Protein 2YF2 (pdb70)

Radius of gyration: 22.56 Å; Cα contacts (8 Å, |Δi|>4): 288; chains: 7; bounding box: 55×48×54 Å

Structure (mmCIF, N/CA/C/O backbone):
data_2YF2
#
_entry.id   2YF2
#
_cell.length_a   83.888
_cell.length_b   140.238
_cell.length_c   85.465
_cell.angle_alpha   90.00
_cell.angle_beta   90.00
_cell.angle_gamma   90.00
#
_symmetry.space_group_name_H-M   'C 2 2 21'
#
loop_
_entity.id
_entity.type
_entity.pdbx_description
1 polymer 'C4B BINDING PROTEIN'
2 non-polymer 1,2-ETHANEDIOL
3 non-polymer 'ACETATE ION'
4 water water
#
loop_
_atom_site.group_PDB
_atom_site.id
_atom_site.type_symbol
_atom_site.label_atom_id
_atom_site.label_alt_id
_atom_site.label_comp_id
_atom_site.label_asym_id
_atom_site.label_entity_id
_atom_site.label_seq_id
_atom_site.pdbx_PDB_ins_code
_atom_site.Cartn_x
_atom_site.Cartn_y
_atom_site.Cartn_z
_atom_site.occupancy
_atom_site.B_iso_or_equiv
_atom_site.auth_seq_id
_atom_site.auth_comp_id
_atom_site.auth_asym_id
_atom_site.auth_atom_id
_atom_site.pdbx_PDB_model_num
ATOM 1 N N . ALA A 1 7 ? -5.808 11.721 26.892 1.00 65.22 402 ALA A N 1
ATOM 2 C CA . ALA A 1 7 ? -5.457 13.104 27.207 1.00 64.83 402 ALA A CA 1
ATOM 3 C C . ALA A 1 7 ? -4.101 13.528 26.594 1.00 66.93 402 ALA A C 1
ATOM 4 O O . ALA A 1 7 ? -3.595 12.850 25.689 1.00 66.38 402 ALA A O 1
ATOM 6 N N . ASP A 1 8 ? -3.536 14.666 27.072 1.00 61.46 403 ASP A N 1
ATOM 7 C CA . ASP A 1 8 ? -2.261 15.229 26.619 1.00 59.88 403 ASP A CA 1
ATOM 8 C C . ASP A 1 8 ? -1.051 14.356 26.971 1.00 58.36 403 ASP A C 1
ATOM 9 O O . ASP A 1 8 ? -0.089 14.352 26.203 1.00 57.74 403 ASP A O 1
ATOM 14 N N . VAL A 1 9 ? -1.089 13.611 28.057 1.00 51.29 404 VAL A N 1
ATOM 15 C CA . VAL A 1 9 ? 0.030 12.733 28.366 1.00 49.66 404 VAL A CA 1
ATOM 16 C C . VAL A 1 9 ? 0.055 11.464 27.552 1.00 50.12 404 VAL A C 1
ATOM 17 O O . VAL A 1 9 ? 1.104 10.983 27.241 1.00 49.49 404 VAL A O 1
ATOM 21 N N . CYS A 1 10 ? -1.104 10.927 27.205 1.00 45.31 405 CYS A N 1
ATOM 22 C CA . CYS A 1 10 ? -1.188 9.780 26.292 1.00 45.12 405 CYS A CA 1
ATOM 23 C C . CYS A 1 10 ? -0.553 10.159 24.932 1.00 45.32 405 CYS A C 1
ATOM 24 O O . CYS A 1 10 ? 0.270 9.402 24.403 1.00 43.51 405 CYS A O 1
ATOM 27 N N . GLY A 1 11 ? -0.859 11.371 24.457 1.00 40.38 406 GLY A N 1
ATOM 28 C CA . GLY A 1 11 ? -0.310 11.932 23.230 1.00 39.58 406 GLY A CA 1
ATOM 29 C C . GLY A 1 11 ? 1.185 12.177 23.310 1.00 42.76 406 GLY A C 1
ATOM 30 O O . GLY A 1 11 ? 1.920 11.869 22.368 1.00 42.60 406 GLY A O 1
ATOM 31 N N . GLU A 1 12 ? 1.647 12.704 24.451 1.00 37.96 407 GLU A N 1
ATOM 32 C CA . GLU A 1 12 ? 3.061 12.969 24.691 1.00 37.79 407 GLU A CA 1
ATOM 33 C C . GLU A 1 12 ? 3.865 11.657 24.729 1.00 41.24 407 GLU A C 1
ATOM 34 O O . GLU A 1 12 ? 4.947 11.589 24.140 1.00 39.61 407 GLU A O 1
ATOM 40 N N . VAL A 1 13 ? 3.315 10.619 25.395 1.00 38.56 408 VAL A N 1
ATOM 41 C CA . VAL A 1 13 ? 3.944 9.296 25.526 1.00 38.70 408 VAL A CA 1
ATOM 42 C C . VAL A 1 13 ? 4.115 8.624 24.151 1.00 42.23 408 VAL A C 1
ATOM 43 O O . VAL A 1 13 ? 5.219 8.178 23.829 1.00 42.25 408 VAL A O 1
ATOM 47 N N . ALA A 1 14 ? 3.053 8.616 23.318 1.00 39.22 409 ALA A N 1
ATOM 48 C CA . ALA A 1 14 ? 3.128 8.068 21.952 1.00 39.31 409 ALA A CA 1
ATOM 49 C C . ALA A 1 14 ? 4.118 8.845 21.072 1.00 42.60 409 ALA A C 1
ATOM 50 O O . ALA A 1 14 ? 4.822 8.224 20.278 1.00 40.69 409 ALA A O 1
ATOM 52 N N . TYR A 1 15 ? 4.207 10.185 21.250 1.00 41.12 410 TYR A N 1
ATOM 53 C CA . TYR A 1 15 ? 5.154 11.031 20.516 1.00 41.87 410 TYR A CA 1
ATOM 54 C C . TYR A 1 15 ? 6.597 10.600 20.812 1.00 46.20 410 TYR A C 1
ATOM 55 O O . TYR A 1 15 ? 7.364 10.383 19.874 1.00 46.40 410 TYR A O 1
ATOM 64 N N . ILE A 1 16 ? 6.952 10.456 22.112 1.00 41.75 411 ILE A N 1
ATOM 65 C CA . ILE A 1 16 ? 8.292 10.029 22.548 1.00 40.23 411 ILE A CA 1
ATOM 66 C C . ILE A 1 16 ? 8.574 8.618 22.044 1.00 42.75 411 ILE A C 1
ATOM 67 O O . ILE A 1 16 ? 9.685 8.369 21.573 1.00 42.13 411 ILE A O 1
ATOM 72 N N . GLN A 1 17 ? 7.575 7.703 22.135 1.00 39.10 412 GLN A N 1
ATOM 73 C CA . GLN A 1 17 ? 7.724 6.325 21.660 1.00 39.38 412 GLN A CA 1
ATOM 74 C C . GLN A 1 17 ? 8.072 6.286 20.169 1.00 44.10 412 GLN A C 1
ATOM 75 O O . GLN A 1 17 ? 8.996 5.563 19.789 1.00 44.28 412 GLN A O 1
ATOM 81 N N . SER A 1 18 ? 7.361 7.096 19.345 1.00 40.43 413 SER A N 1
ATOM 82 C CA . SER A 1 18 ? 7.569 7.237 17.895 1.00 41.00 413 SER A CA 1
ATOM 83 C C . SER A 1 18 ? 9.005 7.635 17.551 1.00 45.81 413 SER A C 1
ATOM 84 O O . SER A 1 18 ? 9.583 7.074 16.623 1.00 45.34 413 SER A O 1
ATOM 87 N N . VAL A 1 19 ? 9.573 8.597 18.301 1.00 43.50 414 VAL A N 1
ATOM 88 C CA . VAL A 1 19 ? 10.937 9.086 18.096 1.00 44.05 414 VAL A CA 1
ATOM 89 C C . VAL A 1 19 ? 11.961 8.016 18.488 1.00 50.60 414 VAL A C 1
ATOM 90 O O . VAL A 1 19 ? 12.860 7.730 17.699 1.00 49.96 414 VAL A O 1
ATOM 94 N N . VAL A 1 20 ? 11.802 7.408 19.690 1.00 49.80 415 VAL A N 1
ATOM 95 C CA . VAL A 1 20 ? 12.703 6.375 20.231 1.00 50.43 415 VAL A CA 1
ATOM 96 C C . VAL A 1 20 ? 12.727 5.093 19.365 1.00 56.72 415 VAL A C 1
ATOM 97 O O . VAL A 1 20 ? 13.810 4.547 19.119 1.00 55.81 415 VAL A O 1
ATOM 101 N N . SER A 1 21 ? 11.545 4.637 18.890 1.00 55.67 416 SER A N 1
ATOM 102 C CA . SER A 1 21 ? 11.423 3.434 18.052 1.00 56.75 416 SER A CA 1
ATOM 103 C C . SER A 1 21 ? 12.161 3.590 16.713 1.00 63.25 416 SER A C 1
ATOM 104 O O . SER A 1 21 ? 12.801 2.642 16.255 1.00 63.25 416 SER A O 1
ATOM 107 N N . ASP A 1 22 ? 12.103 4.803 16.127 1.00 61.34 417 ASP A N 1
ATOM 108 C CA . ASP A 1 22 ? 12.753 5.197 14.872 1.00 62.14 417 ASP A CA 1
ATOM 109 C C . ASP A 1 22 ? 14.300 5.071 14.916 1.00 67.18 417 ASP A C 1
ATOM 110 O O . ASP A 1 22 ? 14.909 4.856 13.869 1.00 67.47 417 ASP A O 1
ATOM 115 N N . CYS A 1 23 ? 14.928 5.211 16.105 1.00 64.10 418 CYS A N 1
ATOM 116 C CA . CYS A 1 23 ? 16.388 5.120 16.268 1.00 64.13 418 CYS A CA 1
ATOM 117 C C . CYS A 1 23 ? 16.909 3.671 16.287 1.00 66.04 418 CYS A C 1
ATOM 118 O O . CYS A 1 23 ? 18.095 3.452 16.021 1.00 65.07 418 CYS A O 1
ATOM 121 N N . HIS A 1 24 ? 16.030 2.689 16.615 1.00 61.90 419 HIS A N 1
ATOM 122 C CA . HIS A 1 24 ? 16.319 1.247 16.680 1.00 61.42 419 HIS A CA 1
ATOM 123 C C . HIS A 1 24 ? 17.435 0.913 17.675 1.00 62.50 419 HIS A C 1
ATOM 124 O O . HIS A 1 24 ? 18.289 0.054 17.430 1.00 62.47 419 HIS A O 1
ATOM 131 N N . VAL A 1 25 ? 17.404 1.623 18.812 1.00 56.29 420 VAL A N 1
ATOM 132 C CA . VAL A 1 25 ? 18.342 1.502 19.927 1.00 54.38 420 VAL A CA 1
ATOM 133 C C . VAL A 1 25 ? 17.507 1.149 21.167 1.00 54.19 420 VAL A C 1
ATOM 134 O O . VAL A 1 25 ? 16.493 1.815 21.402 1.00 54.05 420 VAL A O 1
ATOM 138 N N . PRO A 1 26 ? 17.896 0.127 21.972 1.00 47.88 421 PRO A N 1
ATOM 139 C CA . PRO A 1 26 ? 17.117 -0.182 23.190 1.00 46.44 421 PRO A CA 1
ATOM 140 C C . PRO A 1 26 ? 16.955 1.053 24.088 1.00 46.41 421 PRO A C 1
ATOM 141 O O . PRO A 1 26 ? 17.894 1.842 24.242 1.00 45.31 421 PRO A O 1
ATOM 145 N N . THR A 1 27 ? 15.740 1.244 24.617 1.00 40.01 422 THR A N 1
ATOM 146 C CA . THR A 1 27 ? 15.344 2.364 25.481 1.00 38.99 422 THR A CA 1
ATOM 147 C C . THR A 1 27 ? 16.305 2.635 26.639 1.00 41.98 422 THR A C 1
ATOM 148 O O . THR A 1 27 ? 16.621 3.799 26.891 1.00 41.92 422 THR A O 1
ATOM 152 N N . GLU A 1 28 ? 16.799 1.579 27.314 1.00 38.11 423 GLU A N 1
ATOM 153 C CA . GLU A 1 28 ? 17.742 1.744 28.425 1.00 37.61 423 GLU A CA 1
ATOM 154 C C . GLU A 1 28 ? 19.099 2.296 27.964 1.00 42.13 423 GLU A C 1
ATOM 155 O O . GLU A 1 28 ? 19.756 2.985 28.740 1.00 42.08 423 GLU A O 1
ATOM 161 N N . ASP A 1 29 ? 19.491 2.035 26.697 1.00 39.17 424 ASP A N 1
ATOM 162 C CA . ASP A 1 29 ? 20.725 2.576 26.116 1.00 39.42 424 ASP A CA 1
ATOM 163 C C . ASP A 1 29 ? 20.552 4.056 25.820 1.00 40.71 424 ASP A C 1
ATOM 164 O O . ASP A 1 29 ? 21.470 4.827 26.091 1.00 41.38 424 ASP A O 1
ATOM 169 N N . VAL A 1 30 ? 19.385 4.449 25.266 1.00 35.29 425 VAL A N 1
ATOM 170 C CA . VAL A 1 30 ? 19.030 5.840 24.949 1.00 34.67 425 VAL A CA 1
ATOM 171 C C . VAL A 1 30 ? 19.147 6.650 26.246 1.00 37.31 425 VAL A C 1
ATOM 172 O O . VAL A 1 30 ? 19.883 7.637 26.280 1.00 36.47 425 VAL A O 1
ATOM 176 N N . LYS A 1 31 ? 18.482 6.178 27.327 1.00 32.28 426 LYS A N 1
ATOM 177 C CA . LYS A 1 31 ? 18.505 6.807 28.651 1.00 30.95 426 LYS A CA 1
ATOM 178 C C . LYS A 1 31 ? 19.941 6.949 29.194 1.00 34.72 426 LYS A C 1
ATOM 179 O O . LYS A 1 31 ? 20.324 8.049 29.581 1.00 34.94 426 LYS A O 1
ATOM 185 N N . THR A 1 32 ? 20.741 5.869 29.167 1.00 30.44 427 THR A N 1
ATOM 186 C CA . THR A 1 32 ? 22.129 5.888 29.638 1.00 30.82 427 THR A CA 1
ATOM 187 C C . THR A 1 32 ? 23.009 6.884 28.866 1.00 36.17 427 THR A C 1
ATOM 188 O O . THR A 1 32 ? 23.738 7.664 29.483 1.00 36.06 427 THR A O 1
ATOM 192 N N . LEU A 1 33 ? 22.933 6.854 27.523 1.00 34.10 428 LEU A N 1
ATOM 193 C CA . LEU A 1 33 ? 23.715 7.745 26.663 1.00 33.94 428 LEU A CA 1
ATOM 194 C C . LEU A 1 33 ? 23.366 9.220 26.888 1.00 37.06 428 LEU A C 1
ATOM 195 O O . LEU A 1 33 ? 24.281 10.042 27.019 1.00 37.40 428 LEU A O 1
ATOM 200 N N . LEU A 1 34 ? 22.054 9.540 27.025 1.00 31.15 429 LEU A N 1
ATOM 201 C CA . LEU A 1 34 ? 21.605 10.910 27.300 1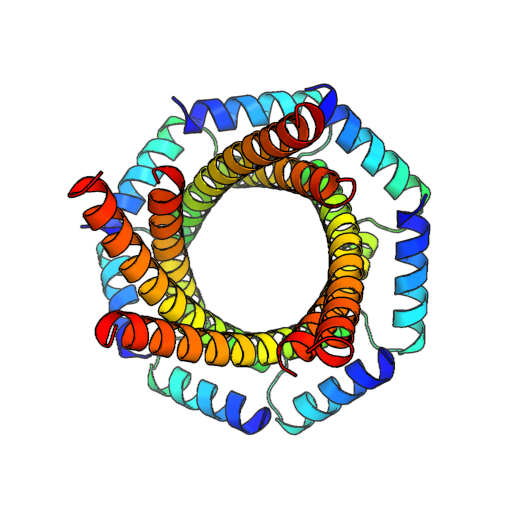.00 30.79 429 LEU A CA 1
ATOM 202 C C . LEU A 1 34 ? 22.064 11.353 28.697 1.00 34.84 429 LEU A C 1
ATOM 203 O O . LEU A 1 34 ? 22.427 12.512 28.875 1.00 32.92 429 LEU A O 1
ATOM 208 N N . GLU A 1 35 ? 22.104 10.413 29.674 1.00 33.24 430 GLU A N 1
ATOM 209 C CA . GLU A 1 35 ? 22.564 10.693 31.039 1.00 33.35 430 GLU A CA 1
ATOM 210 C C . GLU A 1 35 ? 24.047 11.069 31.047 1.00 39.52 430 GLU A C 1
ATOM 211 O O . GLU A 1 35 ? 24.437 11.976 31.788 1.00 40.17 430 GLU A O 1
ATOM 217 N N . ILE A 1 36 ? 24.864 10.380 30.227 1.00 36.39 431 ILE A N 1
ATOM 218 C CA . ILE A 1 36 ? 26.308 10.634 30.098 1.00 36.33 431 ILE A CA 1
ATOM 219 C C . ILE A 1 36 ? 26.566 12.017 29.479 1.00 38.21 431 ILE A C 1
ATOM 220 O O . ILE A 1 36 ? 27.402 12.771 29.987 1.00 36.85 431 ILE A O 1
ATOM 225 N N . ARG A 1 37 ? 25.830 12.346 28.405 1.00 34.91 432 ARG A N 1
ATOM 226 C CA . ARG A 1 37 ? 25.923 13.639 27.726 1.00 34.98 432 ARG A CA 1
ATOM 227 C C . ARG A 1 37 ? 25.543 14.767 28.692 1.00 38.99 432 ARG A C 1
ATOM 228 O O . ARG A 1 37 ? 26.268 15.761 28.763 1.00 38.85 432 ARG A O 1
ATOM 236 N N . LYS A 1 38 ? 24.433 14.588 29.457 1.00 34.78 433 LYS A N 1
ATOM 237 C CA . LYS A 1 38 ? 23.961 15.569 30.445 1.00 33.90 433 LYS A CA 1
ATOM 238 C C . LYS A 1 38 ? 25.005 15.786 31.547 1.00 36.56 433 LYS A C 1
ATOM 239 O O . LYS A 1 38 ? 25.291 16.932 31.879 1.00 35.28 433 LYS A O 1
ATOM 245 N N . LEU A 1 39 ? 25.603 14.697 32.071 1.00 33.03 434 LEU A N 1
ATOM 246 C CA . LEU A 1 39 ? 26.658 14.761 33.092 1.00 32.63 434 LEU A CA 1
ATOM 247 C C . LEU A 1 39 ? 27.864 15.568 32.598 1.00 39.27 434 LEU A C 1
ATOM 248 O O . LEU A 1 39 ? 28.376 16.406 33.338 1.00 40.34 434 LEU A O 1
ATOM 253 N N . PHE A 1 40 ? 28.295 15.335 31.344 1.00 37.48 435 PHE A N 1
ATOM 254 C CA . PHE A 1 40 ? 29.420 16.044 30.722 1.00 38.70 435 PHE A CA 1
ATOM 255 C C . PHE A 1 40 ? 29.144 17.559 30.615 1.00 40.72 435 PHE A C 1
ATOM 256 O O . PHE A 1 40 ? 29.976 18.368 31.034 1.00 40.60 435 PHE A O 1
ATOM 264 N N . LEU A 1 41 ? 27.950 17.931 30.107 1.00 35.51 436 LEU A N 1
ATOM 265 C CA . LEU A 1 41 ? 27.53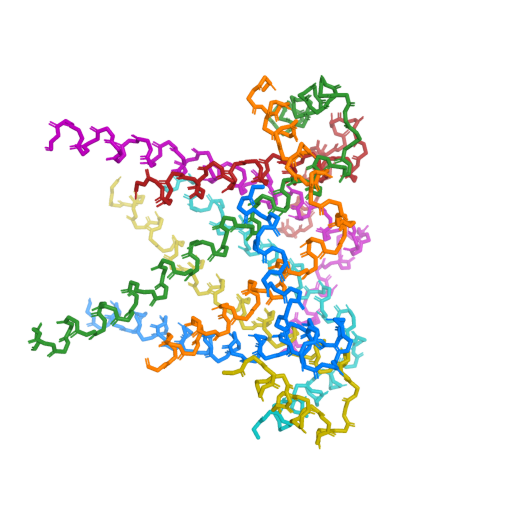2 19.328 29.967 1.00 34.50 436 LEU A CA 1
ATOM 266 C C . LEU A 1 41 ? 27.370 20.017 31.320 1.00 38.82 436 LEU A C 1
ATOM 267 O O . LEU A 1 41 ? 27.716 21.192 31.436 1.00 38.70 436 LEU A O 1
ATOM 272 N N . GLU A 1 42 ? 26.873 19.286 32.344 1.00 34.84 437 GLU A N 1
ATOM 273 C CA . GLU A 1 42 ? 26.710 19.807 33.713 1.00 34.50 437 GLU A CA 1
ATOM 274 C C . GLU A 1 42 ? 28.047 20.111 34.354 1.00 38.99 437 GLU A C 1
ATOM 275 O O . GLU A 1 42 ? 28.123 21.043 35.135 1.00 38.97 437 GLU A O 1
ATOM 281 N N . ILE A 1 43 ? 29.096 19.336 34.032 1.00 36.15 438 ILE A N 1
ATOM 282 C CA . ILE A 1 43 ? 30.453 19.556 34.545 1.00 36.32 438 ILE A CA 1
ATOM 283 C C . ILE A 1 43 ? 31.000 20.874 33.969 1.00 41.24 438 ILE A C 1
ATOM 284 O O . ILE A 1 43 ? 31.571 21.679 34.710 1.00 41.71 438 ILE A O 1
ATOM 289 N N . GLN A 1 44 ? 30.780 21.101 32.650 1.00 37.94 439 GLN A N 1
ATOM 290 C CA . GLN A 1 44 ? 31.191 22.317 31.932 1.00 37.35 439 GLN A CA 1
ATOM 291 C C . GLN A 1 44 ? 30.472 23.550 32.520 1.00 40.44 439 GLN A C 1
ATOM 292 O O . GLN A 1 44 ? 31.127 24.558 32.804 1.00 40.24 439 GLN A O 1
ATOM 298 N N . LYS A 1 45 ? 29.139 23.439 32.752 1.00 35.35 440 LYS A N 1
ATOM 299 C CA . LYS A 1 45 ? 28.322 24.505 33.350 1.00 35.62 440 LYS A CA 1
ATOM 300 C C . LYS A 1 45 ? 28.804 24.835 34.767 1.00 41.61 440 LYS A C 1
ATOM 301 O O . LYS A 1 45 ? 28.899 26.007 35.099 1.00 42.54 440 LYS A O 1
ATOM 307 N N . LEU A 1 46 ? 29.137 23.814 35.584 1.00 38.72 441 LEU A N 1
ATOM 308 C CA . LEU A 1 46 ? 29.648 24.008 36.942 1.00 38.05 441 LEU A CA 1
ATOM 309 C C . LEU A 1 46 ? 30.977 24.768 36.936 1.00 41.86 441 LEU A C 1
ATOM 310 O O . LEU A 1 46 ? 31.177 25.621 37.802 1.00 41.38 441 LEU A O 1
ATOM 315 N N . LYS A 1 47 ? 31.872 24.468 35.965 1.00 38.50 442 LYS A N 1
ATOM 316 C CA . LYS A 1 47 ? 33.169 25.147 35.831 1.00 39.38 442 LYS A CA 1
ATOM 317 C C . LYS A 1 47 ? 32.982 26.646 35.493 1.00 45.74 442 LYS A C 1
ATOM 318 O O . LYS A 1 47 ? 33.650 27.497 36.082 1.00 47.12 442 LYS A O 1
ATOM 324 N N . VAL A 1 48 ? 32.021 26.957 34.601 1.00 42.13 443 VAL A N 1
ATOM 325 C CA . VAL A 1 48 ? 31.645 28.317 34.187 1.00 41.83 443 VAL A CA 1
ATOM 326 C C . VAL A 1 48 ? 31.044 29.087 35.386 1.00 45.49 443 VAL A C 1
ATOM 327 O O . VAL A 1 48 ? 31.415 30.240 35.619 1.00 45.45 443 VAL A O 1
ATOM 331 N N . GLU A 1 49 ? 30.143 28.446 36.154 1.00 40.22 444 GLU A N 1
ATOM 332 C CA . GLU A 1 49 ? 29.519 29.057 37.335 1.00 39.36 444 GLU A CA 1
ATOM 333 C C . GLU A 1 49 ? 30.539 29.353 38.433 1.00 43.77 444 GLU A C 1
ATOM 334 O O . GLU A 1 49 ? 30.407 30.364 39.124 1.00 44.17 444 GLU A O 1
ATOM 340 N N . LEU A 1 50 ? 31.545 28.471 38.596 1.00 39.86 445 LEU A N 1
ATOM 341 C CA . LEU A 1 50 ? 32.607 28.636 39.587 1.00 39.81 445 LEU A CA 1
ATOM 342 C C . LEU A 1 50 ? 33.530 29.810 39.258 1.00 45.70 445 LEU A C 1
ATOM 343 O O . LEU A 1 50 ? 33.914 30.534 40.174 1.00 44.53 445 LEU A O 1
ATOM 348 N N . GLN A 1 51 ? 33.844 30.029 37.960 1.00 44.73 446 GLN A N 1
ATOM 349 C CA . GLN A 1 51 ? 34.663 31.174 37.545 1.00 45.72 446 GLN A CA 1
ATOM 350 C C . GLN A 1 51 ? 33.906 32.500 37.696 1.00 50.23 446 GLN A C 1
ATOM 351 O O . GLN A 1 51 ? 34.502 33.511 38.070 1.00 49.70 446 GLN A O 1
ATOM 357 N N . GLY A 1 52 ? 32.587 32.443 37.491 1.00 46.96 447 GLY A N 1
ATOM 358 C CA . GLY A 1 52 ? 31.673 33.568 37.649 1.00 46.86 447 GLY A CA 1
ATOM 359 C C . GLY A 1 52 ? 31.545 33.989 39.101 1.00 51.32 447 GLY A C 1
ATOM 360 O O . GLY A 1 52 ? 31.564 35.186 39.396 1.00 51.47 447 GLY A O 1
ATOM 361 N N . LEU A 1 53 ? 31.449 33.007 40.023 1.00 47.61 448 LEU A N 1
ATOM 362 C CA . LEU A 1 53 ? 31.349 33.271 41.463 1.00 47.58 448 LEU A CA 1
ATOM 363 C C . LEU A 1 53 ? 32.656 33.861 42.025 1.00 50.98 448 LEU A C 1
ATOM 364 O O . LEU A 1 53 ? 32.615 34.729 42.890 1.00 50.03 448 LEU A O 1
ATOM 369 N N . SER A 1 54 ? 33.804 33.393 41.520 1.00 47.92 449 SER A N 1
ATOM 370 C CA . SER A 1 54 ? 35.144 33.857 41.884 1.00 48.01 449 SER A CA 1
ATOM 371 C C . SER A 1 54 ? 35.345 35.327 41.429 1.00 53.45 449 SER A C 1
ATOM 372 O O . SER A 1 54 ? 35.877 36.140 42.190 1.00 52.98 449 SER A O 1
ATOM 375 N N . LYS A 1 55 ? 34.899 35.653 40.190 1.00 50.69 450 LYS A N 1
ATOM 376 C CA . LYS A 1 55 ? 34.959 36.992 39.598 1.00 50.69 450 LYS A CA 1
ATOM 377 C C . LYS A 1 55 ? 34.056 37.967 40.384 1.00 55.94 450 LYS A C 1
ATOM 378 O O . LYS A 1 55 ? 34.490 39.077 40.692 1.00 54.77 450 LYS A O 1
ATOM 384 N N . GLU A 1 56 ? 32.826 37.534 40.735 1.00 54.39 451 GLU A N 1
ATOM 385 C CA . GLU A 1 56 ? 31.850 38.303 41.521 1.00 55.69 451 GLU A CA 1
ATOM 386 C C . GLU A 1 56 ? 32.430 38.641 42.912 1.00 60.68 451 GLU A C 1
ATOM 387 O O . GLU A 1 56 ? 32.236 39.758 43.398 1.00 60.42 451 GLU A O 1
ATOM 393 N N . PHE A 1 57 ? 33.165 37.685 43.525 1.00 57.87 452 PHE A N 1
ATOM 394 C CA . PHE A 1 57 ? 33.821 37.858 44.822 1.00 58.21 452 PHE A CA 1
ATOM 395 C C . PHE A 1 57 ? 34.925 38.932 44.740 1.00 61.62 452 PHE A C 1
ATOM 396 O O . PHE A 1 57 ? 34.996 39.793 45.621 1.00 61.11 452 PHE A O 1
ATOM 404 N N . LEU A 1 58 ? 35.758 38.884 43.678 1.00 57.83 453 LEU A N 1
ATOM 405 C CA . LEU A 1 58 ? 36.842 39.838 43.430 1.00 58.19 453 LEU A CA 1
ATOM 406 C C . LEU A 1 58 ? 36.308 41.254 43.185 1.00 62.83 453 LEU A C 1
ATOM 407 O O . LEU A 1 58 ? 36.884 42.215 43.703 1.00 61.99 453 LEU A O 1
ATOM 412 N N . GLU A 1 59 ? 35.192 41.377 42.426 1.00 60.38 454 GLU A N 1
ATOM 413 C CA . GLU A 1 59 ? 34.534 42.655 42.134 1.00 60.86 454 GLU A CA 1
ATOM 414 C C . GLU A 1 59 ? 34.002 43.320 43.405 1.00 66.66 454 GLU A C 1
ATOM 415 O O . GLU A 1 59 ? 34.084 44.538 43.524 1.00 65.92 454 GLU A O 1
ATOM 421 N N . HIS A 1 60 ? 33.507 42.522 44.366 1.00 65.80 455 HIS A N 1
ATOM 422 C CA . HIS A 1 60 ? 33.009 43.019 45.652 1.00 66.98 455 HIS A CA 1
ATOM 423 C C . HIS A 1 60 ? 34.147 43.595 46.494 1.00 71.29 455 HIS A C 1
ATOM 424 O O . HIS A 1 60 ? 33.942 44.580 47.202 1.00 71.05 455 HIS A O 1
ATOM 431 N N . ILE A 1 61 ? 35.347 42.993 46.385 1.00 67.84 456 ILE A N 1
ATOM 432 C CA . ILE A 1 61 ? 36.569 43.425 47.062 1.00 67.60 456 ILE A CA 1
ATOM 433 C C . ILE A 1 61 ? 37.065 44.744 46.450 1.00 72.09 456 ILE A C 1
ATOM 434 O O . ILE A 1 61 ? 37.320 45.694 47.191 1.00 72.16 456 ILE A O 1
ATOM 439 N N . LEU A 1 62 ? 37.196 44.794 45.108 1.00 68.60 457 LEU A N 1
ATOM 440 C CA . LEU A 1 62 ? 37.663 45.966 44.358 1.00 68.41 457 LEU A CA 1
ATOM 441 C C . LEU A 1 62 ? 36.726 47.175 44.470 1.00 72.57 457 LEU A C 1
ATOM 442 O O . LEU A 1 62 ? 37.206 48.306 44.493 1.00 72.22 457 LEU A O 1
ATOM 447 N N . HIS A 1 63 ? 35.400 46.941 44.525 1.00 69.18 458 HIS A N 1
ATOM 448 C CA . HIS A 1 63 ? 34.385 47.994 44.631 1.00 89.75 458 HIS A CA 1
ATOM 449 C C . HIS A 1 63 ? 33.375 47.669 45.729 1.00 114.14 458 HIS A C 1
ATOM 450 O O . HIS A 1 63 ? 33.478 48.177 46.847 1.00 74.71 458 HIS A O 1
ATOM 452 N N . ASP B 1 6 ? -6.006 16.706 51.420 1.00 86.88 401 ASP B N 1
ATOM 453 C CA . ASP B 1 6 ? -7.126 15.801 51.672 1.00 86.76 401 ASP B CA 1
ATOM 454 C C . ASP B 1 6 ? -7.815 15.379 50.361 1.00 88.79 401 ASP B C 1
ATOM 455 O O . ASP B 1 6 ? -7.276 14.528 49.650 1.00 88.42 401 ASP B O 1
ATOM 460 N N . ALA B 1 7 ? -8.981 15.984 50.028 1.00 83.70 402 ALA B N 1
ATOM 461 C CA . ALA B 1 7 ? -9.726 15.714 48.791 1.00 82.53 402 ALA B CA 1
ATOM 462 C C . ALA B 1 7 ? -8.993 16.310 47.573 1.00 83.08 402 ALA B C 1
ATOM 463 O O . ALA B 1 7 ? -9.254 15.904 46.436 1.00 82.86 402 ALA B O 1
ATOM 465 N N . ASP B 1 8 ? -8.072 17.270 47.826 1.00 76.56 403 ASP B N 1
ATOM 466 C CA . ASP B 1 8 ? -7.222 17.911 46.826 1.00 75.04 403 ASP B CA 1
ATOM 467 C C . ASP B 1 8 ? -6.129 16.932 46.411 1.00 74.07 403 ASP B C 1
ATOM 468 O O . ASP B 1 8 ? -5.756 16.893 45.240 1.00 74.27 403 ASP B O 1
ATOM 473 N N . VAL B 1 9 ? -5.611 16.156 47.379 1.00 65.80 404 VAL B N 1
ATOM 474 C CA . VAL B 1 9 ? -4.543 15.178 47.172 1.00 63.67 404 VAL B CA 1
ATOM 475 C C . VAL B 1 9 ? -5.085 13.905 46.524 1.00 63.34 404 VAL B C 1
ATOM 476 O O . VAL B 1 9 ? -4.569 13.499 45.482 1.00 62.56 404 VAL B O 1
ATOM 480 N N . CYS B 1 10 ? -6.119 13.282 47.141 1.00 56.54 405 CYS B N 1
ATOM 481 C CA . CYS B 1 10 ? -6.745 12.054 46.647 1.00 54.45 405 CYS B CA 1
ATOM 482 C C . CYS B 1 10 ? -7.407 12.239 45.279 1.00 55.33 405 CYS B C 1
ATOM 483 O O . CYS B 1 10 ? -7.324 11.341 44.445 1.00 54.98 405 CYS B O 1
ATOM 486 N N . GLY B 1 11 ? -7.992 13.414 45.047 1.00 49.87 406 GLY B N 1
ATOM 487 C CA . GLY B 1 11 ? -8.608 13.778 43.771 1.00 48.74 406 GLY B CA 1
ATOM 488 C C . GLY B 1 11 ? -7.582 13.935 42.663 1.00 50.52 406 GLY B C 1
ATOM 489 O O . GLY B 1 11 ? -7.832 13.535 41.524 1.00 50.19 406 GLY B O 1
ATOM 490 N N . GLU B 1 12 ? -6.403 14.495 43.003 1.00 46.05 407 GLU B N 1
ATOM 491 C CA . GLU B 1 12 ? -5.274 14.674 42.089 1.00 45.47 407 GLU B CA 1
ATOM 492 C C . GLU B 1 12 ? -4.729 13.299 41.665 1.00 48.95 407 GLU B C 1
ATOM 493 O O . GLU B 1 12 ? -4.562 13.062 40.468 1.00 49.20 407 GLU B O 1
ATOM 499 N N . VAL B 1 13 ? -4.496 12.393 42.643 1.00 44.02 408 VAL B N 1
ATOM 500 C CA . VAL B 1 13 ? -3.993 11.031 42.426 1.00 42.90 408 VAL B CA 1
ATOM 501 C C . VAL B 1 13 ? -4.991 10.269 41.542 1.00 45.18 408 VAL B C 1
ATOM 502 O O . VAL B 1 13 ? -4.584 9.659 40.555 1.00 42.98 408 VAL B O 1
ATOM 506 N N . ALA B 1 14 ? -6.299 10.382 41.865 1.00 43.11 409 ALA B N 1
ATOM 507 C CA . ALA B 1 14 ? -7.408 9.748 41.136 1.00 43.60 409 ALA B CA 1
ATOM 508 C C . ALA B 1 14 ? -7.459 10.216 39.692 1.00 48.71 409 ALA B C 1
ATOM 509 O O . ALA B 1 14 ? -7.678 9.398 38.802 1.00 49.18 409 ALA B O 1
ATOM 511 N N . TYR B 1 15 ? -7.208 11.519 39.456 1.00 46.11 410 TYR B N 1
ATOM 512 C CA . TYR B 1 15 ? -7.178 12.100 38.114 1.00 46.18 410 TYR B CA 1
ATOM 513 C C . TYR B 1 15 ? -6.011 11.534 37.302 1.00 47.60 410 TYR B C 1
ATOM 514 O O . TYR B 1 15 ? -6.245 11.091 36.183 1.00 47.66 410 TYR B O 1
ATOM 523 N N . ILE B 1 16 ? -4.768 11.542 37.863 1.00 41.80 411 ILE B N 1
ATOM 524 C CA . ILE B 1 16 ? -3.565 11.016 37.186 1.00 40.45 411 ILE B CA 1
ATOM 525 C C . ILE B 1 16 ? -3.779 9.545 36.828 1.00 43.83 411 ILE B C 1
ATOM 526 O O . ILE B 1 16 ? -3.482 9.143 35.705 1.00 42.62 411 ILE B O 1
ATOM 531 N N . GLN B 1 17 ? -4.348 8.763 37.767 1.00 41.80 412 GLN B N 1
ATOM 532 C CA . GLN B 1 17 ? -4.633 7.339 37.583 1.00 42.31 412 GLN B CA 1
ATOM 533 C C . GLN B 1 17 ? -5.557 7.091 36.391 1.00 48.09 412 GLN B C 1
ATOM 534 O O . GLN B 1 17 ? -5.275 6.186 35.605 1.00 48.16 412 GLN B O 1
ATOM 540 N N . SER B 1 18 ? -6.621 7.921 36.239 1.00 45.76 413 SER B N 1
ATOM 541 C CA . SER B 1 18 ? -7.592 7.842 35.132 1.00 46.62 413 SER B CA 1
ATOM 542 C C . SER B 1 18 ? -6.920 8.074 33.780 1.00 50.14 413 SER B C 1
ATOM 543 O O . SER B 1 18 ? -7.149 7.310 32.840 1.00 49.80 413 SER B O 1
ATOM 546 N N . VAL B 1 19 ? -6.077 9.123 33.704 1.00 46.45 414 VAL B N 1
ATOM 547 C CA . VAL B 1 19 ? -5.340 9.514 32.501 1.00 46.84 414 VAL B CA 1
ATOM 548 C C . VAL B 1 19 ? -4.354 8.410 32.086 1.00 51.79 414 VAL B C 1
ATOM 549 O O . VAL B 1 19 ? -4.369 7.995 30.926 1.00 51.70 414 VAL B O 1
ATOM 553 N N . VAL B 1 20 ? -3.530 7.918 33.042 1.00 48.62 415 VAL B N 1
ATOM 554 C CA . VAL B 1 20 ? -2.523 6.868 32.806 1.00 48.37 415 VAL B CA 1
ATOM 555 C C . VAL B 1 20 ? -3.182 5.570 32.341 1.00 52.71 415 VAL B C 1
ATOM 556 O O . VAL B 1 20 ? -2.724 4.989 31.356 1.00 52.80 415 VAL B O 1
ATOM 560 N N . SER B 1 21 ? -4.293 5.162 33.003 1.00 49.08 416 SER B N 1
ATOM 561 C CA . SER B 1 21 ? -5.070 3.961 32.662 1.00 48.77 416 SER B CA 1
ATOM 562 C C . SER B 1 21 ? -5.606 4.019 31.242 1.00 52.29 416 SER B C 1
ATOM 563 O O . SER B 1 21 ? -5.562 3.007 30.546 1.00 52.10 416 SER B O 1
ATOM 566 N N . ASP B 1 22 ? -6.073 5.208 30.802 1.00 48.79 417 ASP B N 1
ATOM 567 C CA . ASP B 1 22 ? -6.607 5.442 29.458 1.00 48.16 417 ASP B CA 1
ATOM 568 C C . ASP B 1 22 ? -5.570 5.294 28.338 1.00 50.95 417 ASP B C 1
ATOM 569 O O . ASP B 1 22 ? -5.963 4.987 27.214 1.00 50.33 417 ASP B O 1
ATOM 574 N N . CYS B 1 23 ? -4.260 5.521 28.625 1.00 47.05 418 CYS B N 1
ATOM 575 C CA . CYS B 1 23 ? -3.194 5.390 27.612 1.00 46.40 418 CYS B CA 1
ATOM 576 C C . CYS B 1 23 ? -2.962 3.927 27.223 1.00 49.68 418 CYS B C 1
ATOM 577 O O . CYS B 1 23 ? -2.419 3.675 26.145 1.00 49.13 418 CYS B O 1
ATOM 580 N N . HIS B 1 24 ? -3.283 2.970 28.132 1.00 46.86 419 HIS B N 1
ATOM 581 C CA . HIS B 1 24 ? -3.047 1.525 27.968 1.00 47.41 419 HIS B CA 1
ATOM 582 C C . HIS B 1 24 ? -1.560 1.226 27.698 1.00 49.54 419 HIS B C 1
ATOM 583 O O . HIS B 1 24 ? -1.206 0.364 26.887 1.00 49.96 419 HIS B O 1
ATOM 590 N N . VAL B 1 25 ? -0.701 1.987 28.384 1.00 43.95 420 VAL B N 1
ATOM 591 C CA . VAL B 1 25 ? 0.761 1.881 28.346 1.00 42.49 420 VAL B CA 1
ATOM 592 C C . VAL B 1 25 ? 1.208 1.596 29.782 1.00 43.56 420 VAL B C 1
ATOM 593 O O . VAL B 1 25 ? 0.774 2.321 30.690 1.00 43.53 420 VAL B O 1
ATOM 597 N N . PRO B 1 26 ? 2.048 0.557 30.024 1.00 36.26 421 PRO B N 1
ATOM 598 C CA . PRO B 1 26 ? 2.493 0.289 31.404 1.00 35.14 421 PRO B CA 1
ATOM 599 C C . PRO B 1 26 ? 3.138 1.531 32.026 1.00 37.17 421 PRO B C 1
ATOM 600 O O . PRO B 1 26 ? 3.880 2.249 31.345 1.00 35.71 421 PRO B O 1
ATOM 604 N N . THR B 1 27 ? 2.792 1.816 33.297 1.00 33.57 422 THR B N 1
ATOM 605 C CA . THR B 1 27 ? 3.249 2.987 34.060 1.00 33.59 422 THR B CA 1
ATOM 606 C C . THR B 1 27 ? 4.773 3.172 34.046 1.00 36.85 422 THR B C 1
ATOM 607 O O . THR B 1 27 ? 5.233 4.302 33.913 1.00 37.54 422 THR B O 1
ATOM 611 N N . GLU B 1 28 ? 5.554 2.079 34.136 1.00 32.55 423 GLU B N 1
ATOM 612 C CA . GLU B 1 28 ? 7.019 2.162 34.089 1.00 32.29 423 GLU B CA 1
ATOM 613 C C . GLU B 1 28 ? 7.541 2.624 32.723 1.00 34.83 423 GLU B C 1
ATOM 614 O O . GLU B 1 28 ? 8.593 3.253 32.670 1.00 33.36 423 GLU B O 1
ATOM 620 N N . ASP B 1 29 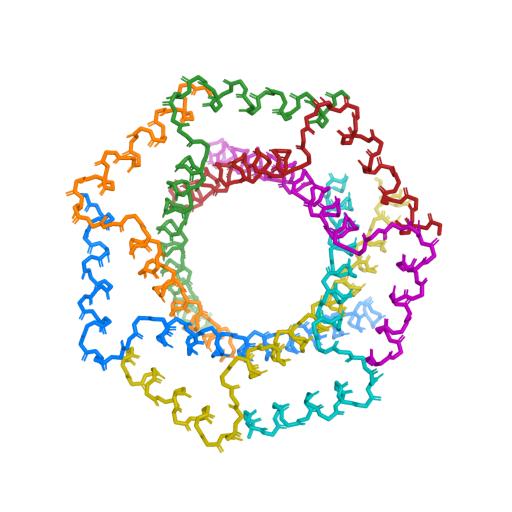? 6.788 2.346 31.630 1.00 31.22 424 ASP B N 1
ATOM 621 C CA . ASP B 1 29 ? 7.136 2.810 30.280 1.00 30.84 424 ASP B CA 1
ATOM 622 C C . ASP B 1 29 ? 6.858 4.303 30.159 1.00 33.80 424 ASP B C 1
ATOM 623 O O . ASP B 1 29 ? 7.687 5.022 29.602 1.00 34.14 424 ASP B O 1
ATOM 628 N N . VAL B 1 30 ? 5.696 4.764 30.683 1.00 28.98 425 VAL B N 1
ATOM 629 C CA . VAL B 1 30 ? 5.305 6.183 30.697 1.00 28.96 425 VAL B CA 1
ATOM 630 C C . VAL B 1 30 ? 6.433 6.972 31.391 1.00 33.88 425 VAL B C 1
ATOM 631 O O . VAL B 1 30 ? 6.960 7.910 30.809 1.00 34.27 425 VAL B O 1
ATOM 635 N N . LYS B 1 31 ? 6.841 6.536 32.597 1.00 30.63 426 LYS B N 1
ATOM 636 C CA . LYS B 1 31 ? 7.904 7.154 33.394 1.00 29.93 426 LYS B CA 1
ATOM 637 C C . LYS B 1 31 ? 9.230 7.197 32.624 1.00 32.59 426 LYS B C 1
ATOM 638 O O . LYS B 1 31 ? 9.824 8.260 32.533 1.00 31.59 426 LYS B O 1
ATOM 644 N N . THR B 1 32 ? 9.668 6.067 32.044 1.00 29.98 427 THR B N 1
ATOM 645 C CA . THR B 1 32 ? 10.918 5.985 31.267 1.00 30.50 427 THR B CA 1
ATOM 646 C C . THR B 1 32 ? 10.922 6.922 30.050 1.00 34.17 427 THR B C 1
ATOM 647 O O . THR B 1 32 ? 11.903 7.649 29.837 1.00 33.26 427 THR B O 1
ATOM 651 N N . LEU B 1 33 ? 9.823 6.905 29.267 1.00 30.68 428 LEU B N 1
ATOM 652 C CA . LEU B 1 33 ? 9.700 7.749 28.073 1.00 30.99 428 LEU B CA 1
ATOM 653 C C . LEU B 1 33 ? 9.719 9.247 28.420 1.00 34.12 428 LEU B C 1
ATOM 654 O O . LEU B 1 33 ? 10.437 10.013 27.764 1.00 32.96 428 LEU B O 1
ATOM 659 N N . LEU B 1 34 ? 9.007 9.649 29.504 1.00 29.52 429 LEU B N 1
ATOM 660 C CA . LEU B 1 34 ? 9.001 11.051 29.948 1.00 28.19 429 LEU B CA 1
ATOM 661 C C .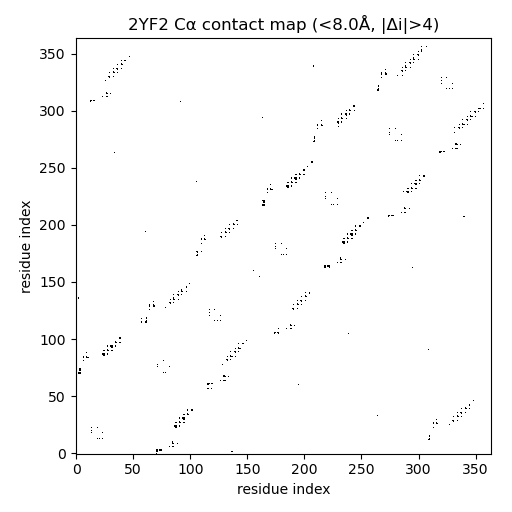 LEU B 1 34 ? 10.391 11.463 30.446 1.00 32.85 429 LEU B C 1
ATOM 662 O O . LEU B 1 34 ? 10.810 12.601 30.223 1.00 34.03 429 LEU B O 1
ATOM 667 N N . GLU B 1 35 ? 11.124 10.524 31.075 1.00 27.58 430 GLU B N 1
ATOM 668 C CA . GLU B 1 35 ? 12.482 10.761 31.571 1.00 27.60 430 GLU B CA 1
ATOM 669 C C . GLU B 1 35 ? 13.447 11.020 30.423 1.00 31.83 430 GLU B C 1
ATOM 670 O O . GLU B 1 35 ? 14.311 11.876 30.554 1.00 31.06 430 GLU B O 1
ATOM 676 N N . ILE B 1 36 ? 13.294 10.282 29.296 1.00 29.78 431 ILE B N 1
ATOM 677 C CA . ILE B 1 36 ? 14.108 10.418 28.082 1.00 29.12 431 ILE B CA 1
ATOM 678 C C . ILE B 1 36 ? 13.871 11.783 27.430 1.00 32.85 431 ILE B C 1
ATOM 679 O O . ILE B 1 36 ? 14.838 12.464 27.086 1.00 31.62 431 ILE B O 1
ATOM 684 N N . ARG B 1 37 ? 12.588 12.190 27.305 1.00 29.03 432 ARG B N 1
ATOM 685 C CA . ARG B 1 37 ? 12.205 13.485 26.758 1.00 28.87 432 ARG B CA 1
ATOM 686 C C . ARG B 1 37 ? 12.783 14.629 27.608 1.00 34.41 432 ARG B C 1
ATOM 687 O O . ARG B 1 37 ? 13.362 15.564 27.042 1.00 33.25 432 ARG B O 1
ATOM 695 N N . LYS B 1 38 ? 12.665 14.534 28.957 1.00 31.53 433 LYS B N 1
ATOM 696 C CA . LYS B 1 38 ? 13.208 15.532 29.884 1.00 31.12 433 LYS B CA 1
ATOM 697 C C . LYS B 1 38 ? 14.734 15.645 29.749 1.00 35.96 433 LYS B C 1
ATOM 698 O O . LYS B 1 38 ? 15.244 16.761 29.669 1.00 36.28 433 LYS B O 1
ATOM 704 N N . LEU B 1 39 ? 15.444 14.496 29.696 1.00 32.63 434 LEU B N 1
ATOM 705 C CA . LEU B 1 39 ? 16.902 14.446 29.532 1.00 32.53 434 LEU B CA 1
ATOM 706 C C . LEU B 1 39 ? 17.331 15.136 28.233 1.00 39.91 434 LEU B C 1
ATOM 707 O O . LEU B 1 39 ? 18.289 15.912 28.250 1.00 39.99 434 LEU B O 1
ATOM 712 N N . PHE B 1 40 ? 16.605 14.872 27.118 1.00 37.23 435 PHE B N 1
ATOM 713 C CA . PHE B 1 40 ? 16.882 15.471 25.813 1.00 37.70 435 PHE B CA 1
ATOM 714 C C . PHE B 1 40 ? 16.723 16.998 25.847 1.00 40.37 435 PHE B C 1
ATOM 715 O O . PHE B 1 40 ? 17.633 17.703 25.408 1.00 39.28 435 PHE B O 1
ATOM 723 N N . LEU B 1 41 ? 15.614 17.502 26.424 1.00 35.68 436 LEU B N 1
ATOM 724 C CA . LEU B 1 41 ? 15.347 18.936 26.555 1.00 35.54 436 LEU B CA 1
ATOM 725 C C . LEU B 1 41 ? 16.354 19.637 27.478 1.00 39.72 436 LEU B C 1
ATOM 726 O O . LEU B 1 41 ? 16.746 20.772 27.193 1.00 39.71 436 LEU B O 1
ATOM 731 N N . GLU B 1 42 ? 16.791 18.953 28.559 1.00 34.98 437 GLU B N 1
ATOM 732 C CA . GLU B 1 42 ? 17.792 19.483 29.492 1.00 34.45 437 GLU B CA 1
ATOM 733 C C . GLU B 1 42 ? 19.150 19.644 28.824 1.00 39.27 437 GLU B C 1
ATOM 734 O O . GLU B 1 42 ? 19.873 20.581 29.147 1.00 40.31 437 GLU B O 1
ATOM 740 N N . ILE B 1 43 ? 19.490 18.740 27.899 1.00 36.24 438 ILE B N 1
ATOM 741 C CA . ILE B 1 43 ? 20.744 18.773 27.135 1.00 36.76 438 ILE B CA 1
ATOM 742 C C . ILE B 1 43 ? 20.724 19.989 26.202 1.00 41.73 438 ILE B C 1
ATOM 743 O O . ILE B 1 43 ? 21.735 20.694 26.116 1.00 41.17 438 ILE B O 1
ATOM 748 N N . GLN B 1 44 ? 19.560 20.246 25.537 1.00 38.84 439 GLN B N 1
ATOM 749 C CA . GLN B 1 44 ? 19.358 21.384 24.634 1.00 39.08 439 GLN B CA 1
ATOM 750 C C . GLN B 1 44 ? 19.504 22.685 25.394 1.00 43.77 439 GLN B C 1
ATOM 751 O O . GLN B 1 44 ? 20.230 23.558 24.927 1.00 44.14 439 GLN B O 1
ATOM 757 N N . LYS B 1 45 ? 18.856 22.800 26.578 1.00 39.45 440 LYS B N 1
ATOM 758 C CA . LYS B 1 45 ? 18.923 23.983 27.436 1.00 38.54 440 LYS B CA 1
ATOM 759 C C . LYS B 1 45 ? 20.364 24.255 27.867 1.00 42.84 440 LYS B C 1
ATOM 760 O O . LYS B 1 45 ? 20.793 25.408 27.814 1.00 42.33 440 LYS B O 1
ATOM 766 N N . LEU B 1 46 ? 21.109 23.203 28.262 1.00 38.93 441 LEU B N 1
ATOM 767 C CA . LEU B 1 46 ? 22.511 23.334 28.673 1.00 39.25 441 LEU B CA 1
ATOM 768 C C . LEU B 1 46 ? 23.398 23.849 27.535 1.00 43.80 441 LEU B C 1
ATOM 769 O O . LEU B 1 46 ? 24.271 24.677 27.779 1.00 43.44 441 LEU B O 1
ATOM 774 N N . LYS B 1 47 ? 23.166 23.368 26.298 1.00 41.74 442 LYS B N 1
ATOM 775 C CA . LYS B 1 47 ? 23.923 23.787 25.115 1.00 42.10 442 LYS B CA 1
ATOM 776 C C . LYS B 1 47 ? 23.686 25.262 24.806 1.00 47.67 442 LYS B C 1
ATOM 777 O O . LYS B 1 47 ? 24.650 25.971 24.518 1.00 47.70 442 LYS B O 1
ATOM 783 N N . VAL B 1 48 ? 22.411 25.724 24.910 1.00 44.09 443 VAL B N 1
ATOM 784 C CA . VAL B 1 48 ? 21.984 27.111 24.690 1.00 44.10 443 VAL B CA 1
ATOM 785 C C . VAL B 1 48 ? 22.632 28.022 25.741 1.00 51.82 443 VAL B C 1
ATOM 786 O O . VAL B 1 48 ? 23.167 29.070 25.374 1.00 52.22 443 VAL B O 1
ATOM 790 N N . GLU B 1 49 ? 22.598 27.614 27.036 1.00 49.56 444 GLU B N 1
ATOM 791 C CA . GLU B 1 49 ? 23.182 28.381 28.136 1.00 50.26 444 GLU B CA 1
ATOM 792 C C . GLU B 1 49 ? 24.695 28.527 27.977 1.00 57.63 444 GLU B C 1
ATOM 793 O O . GLU B 1 49 ? 25.239 29.580 28.312 1.00 57.92 444 GLU B O 1
ATOM 799 N N . LEU B 1 50 ? 25.368 27.470 27.486 1.00 56.52 445 LEU B N 1
ATOM 800 C CA . LEU B 1 50 ? 26.814 27.464 27.289 1.00 57.59 445 LEU B CA 1
ATOM 801 C C . LEU B 1 50 ? 27.256 28.383 26.158 1.00 65.01 445 LEU B C 1
ATOM 802 O O . LEU B 1 50 ? 28.293 29.034 26.295 1.00 65.36 445 LEU B O 1
ATOM 807 N N . GLN B 1 51 ? 26.462 28.474 25.063 1.00 62.94 446 GLN B N 1
ATOM 808 C CA . GLN B 1 51 ? 26.783 29.362 23.939 1.00 95.23 446 GLN B CA 1
ATOM 809 C C . GLN B 1 51 ? 26.529 30.838 24.275 1.00 120.58 446 GLN B C 1
ATOM 810 O O . GLN B 1 51 ? 25.554 31.181 24.943 1.00 84.79 446 GLN B O 1
ATOM 816 N N . ALA C 1 7 ? 7.541 17.338 67.583 1.00 80.04 402 ALA C N 1
ATOM 817 C CA . ALA C 1 7 ? 6.173 17.793 67.363 1.00 79.39 402 ALA C CA 1
ATOM 818 C C . ALA C 1 7 ? 5.920 18.209 65.906 1.00 81.45 402 ALA C C 1
ATOM 819 O O . ALA C 1 7 ? 4.892 17.833 65.342 1.00 80.86 402 ALA C O 1
ATOM 821 N N . ASP C 1 8 ? 6.850 18.983 65.304 1.00 76.62 403 ASP C N 1
ATOM 822 C CA . ASP C 1 8 ? 6.719 19.461 63.924 1.00 75.70 403 ASP C CA 1
ATOM 823 C C . ASP C 1 8 ? 7.012 18.406 62.863 1.00 75.92 403 ASP C C 1
ATOM 824 O O . ASP C 1 8 ? 6.169 18.205 61.992 1.00 75.70 403 ASP C O 1
ATOM 829 N N . VAL C 1 9 ? 8.170 17.712 62.949 1.00 68.97 404 VAL C N 1
ATOM 830 C CA . VAL C 1 9 ? 8.572 16.665 61.998 1.00 67.20 404 VAL C CA 1
ATOM 831 C C . VAL C 1 9 ? 7.633 15.447 62.071 1.00 67.31 404 VAL C C 1
ATOM 832 O O . VAL C 1 9 ? 7.085 15.040 61.041 1.00 66.17 404 VAL C O 1
ATOM 836 N N . CYS C 1 10 ? 7.445 14.885 63.286 1.00 61.63 405 CYS C N 1
ATOM 837 C CA . CYS C 1 10 ? 6.583 13.724 63.510 1.00 60.22 405 CYS C CA 1
ATOM 838 C C . CYS C 1 10 ? 5.109 14.013 63.223 1.00 58.68 405 CYS C C 1
ATOM 839 O O . CYS C 1 10 ? 4.414 13.150 62.686 1.00 57.40 405 CYS C O 1
ATOM 842 N N . GLY C 1 11 ? 4.675 15.241 63.511 1.00 52.97 406 GLY C N 1
ATOM 843 C CA . GLY C 1 11 ? 3.321 15.711 63.230 1.00 51.73 406 GLY C CA 1
ATOM 844 C C . GLY C 1 11 ? 3.056 15.820 61.738 1.00 53.69 406 GLY C C 1
ATOM 845 O O . GLY C 1 11 ? 1.963 15.475 61.270 1.00 53.14 406 GLY C O 1
ATOM 846 N N . GLU C 1 12 ? 4.079 16.279 60.979 1.00 48.44 407 GLU C N 1
ATOM 847 C CA . GLU C 1 12 ? 4.046 16.405 59.522 1.00 47.67 407 GLU C CA 1
ATOM 848 C C . GLU C 1 12 ? 3.919 15.013 58.884 1.00 48.47 407 GLU C C 1
ATOM 849 O O . GLU C 1 12 ? 3.034 14.813 58.054 1.00 46.66 407 GLU C O 1
ATOM 855 N N . VAL C 1 13 ? 4.772 14.054 59.314 1.00 43.94 408 VAL C N 1
ATOM 856 C CA . VAL C 1 13 ? 4.783 12.664 58.833 1.00 43.52 408 VAL C CA 1
ATOM 857 C C . VAL C 1 13 ? 3.414 12.003 59.106 1.00 47.35 408 VAL C C 1
ATOM 858 O O . VAL C 1 13 ? 2.830 11.409 58.192 1.00 46.70 408 VAL C O 1
ATOM 862 N N . ALA C 1 14 ? 2.886 12.163 60.340 1.00 44.06 409 ALA C N 1
ATOM 863 C CA . ALA C 1 14 ? 1.582 11.621 60.761 1.00 43.89 409 ALA C CA 1
ATOM 864 C C . ALA C 1 14 ? 0.434 12.197 59.912 1.00 46.91 409 ALA C C 1
ATOM 865 O O . ALA C 1 14 ? -0.480 11.458 59.545 1.00 45.82 409 ALA C O 1
ATOM 867 N N . TYR C 1 15 ? 0.518 13.495 59.559 1.00 44.33 410 TYR C N 1
ATOM 868 C CA . TYR C 1 15 ? -0.475 14.152 58.710 1.00 44.79 410 TYR C CA 1
ATOM 869 C C . TYR C 1 15 ? -0.453 13.568 57.289 1.00 46.24 410 TYR C C 1
ATOM 870 O O . TYR C 1 15 ? -1.518 13.213 56.783 1.00 45.66 410 TYR C O 1
ATOM 879 N N . ILE C 1 16 ? 0.748 13.447 56.661 1.00 41.05 411 ILE C N 1
ATOM 880 C CA . ILE C 1 16 ? 0.907 12.876 55.309 1.00 40.07 411 ILE C CA 1
ATOM 881 C C . ILE C 1 16 ? 0.371 11.447 55.291 1.00 43.83 411 ILE C C 1
ATOM 882 O O . ILE C 1 16 ? -0.358 11.092 54.367 1.00 43.36 411 ILE C O 1
ATOM 887 N N . GLN C 1 17 ? 0.683 10.654 56.337 1.00 41.01 412 GLN C N 1
ATOM 888 C CA . GLN C 1 17 ? 0.219 9.270 56.478 1.00 40.81 412 GLN C CA 1
ATOM 889 C C . GLN C 1 17 ? -1.317 9.174 56.471 1.00 45.51 412 GLN C C 1
ATOM 890 O O . GLN C 1 17 ? -1.857 8.296 55.800 1.00 45.17 412 GLN C O 1
ATOM 896 N N . SER C 1 18 ? -2.007 10.093 57.176 1.00 42.82 413 SER C N 1
ATOM 897 C CA . SER C 1 18 ? -3.476 10.156 57.241 1.00 43.34 413 SER C CA 1
ATOM 898 C C . SER C 1 18 ? -4.078 10.429 55.862 1.00 47.64 413 SER C C 1
ATOM 899 O O . SER C 1 18 ? -5.033 9.764 55.473 1.00 46.78 413 SER C O 1
ATOM 902 N N . VAL C 1 19 ? -3.503 11.399 55.125 1.00 45.72 414 VAL C N 1
ATOM 903 C CA . VAL C 1 19 ? -3.932 11.802 53.778 1.00 45.92 414 VAL C CA 1
ATOM 904 C C . VAL C 1 19 ? -3.758 10.639 52.782 1.00 50.64 414 VAL C C 1
ATOM 905 O O . VAL C 1 19 ? -4.707 10.307 52.070 1.00 50.76 414 VAL C O 1
ATOM 909 N N . VAL C 1 20 ? -2.569 10.010 52.767 1.00 48.15 415 VAL C N 1
ATOM 910 C CA . VAL C 1 20 ? -2.237 8.879 51.890 1.00 48.96 415 VAL C CA 1
ATOM 911 C C . VAL C 1 20 ? -3.157 7.678 52.163 1.00 55.16 415 VAL C C 1
ATOM 912 O O . VAL C 1 20 ? -3.703 7.108 51.213 1.00 56.20 415 VAL C O 1
ATOM 916 N N . SER C 1 21 ? -3.381 7.342 53.452 1.00 52.04 416 SER C N 1
ATOM 917 C CA . SER C 1 21 ? -4.267 6.246 53.871 1.00 52.14 416 SER C CA 1
ATOM 918 C C . SER C 1 21 ? -5.712 6.460 53.407 1.00 56.96 416 SER C C 1
ATOM 919 O O . SER C 1 21 ? -6.368 5.497 53.005 1.00 57.22 416 SER C O 1
ATOM 922 N N . ASP C 1 22 ? -6.191 7.722 53.437 1.00 53.30 417 ASP C N 1
ATOM 923 C CA . ASP C 1 22 ? -7.538 8.092 53.010 1.00 53.52 417 ASP C CA 1
ATOM 924 C C . ASP C 1 22 ? -7.777 7.923 51.505 1.00 57.67 417 ASP C C 1
ATOM 925 O O . ASP C 1 22 ? -8.930 7.789 51.094 1.00 57.60 417 ASP C O 1
ATOM 930 N N . CYS C 1 23 ? -6.705 7.933 50.683 1.00 53.95 418 CYS C N 1
ATOM 931 C CA . CYS C 1 23 ? -6.810 7.761 49.228 1.00 53.53 418 CYS C CA 1
ATOM 932 C C . CYS C 1 23 ? -7.141 6.309 48.846 1.00 57.06 418 CYS C C 1
ATOM 933 O O . CYS C 1 23 ? -7.691 6.084 47.768 1.00 56.65 418 CYS C O 1
ATOM 936 N N . HIS C 1 24 ? -6.798 5.333 49.728 1.00 53.54 419 HIS C N 1
ATOM 937 C CA . HIS C 1 24 ? -6.976 3.878 49.537 1.00 53.50 419 HIS C CA 1
ATOM 938 C C . HIS C 1 24 ? -6.249 3.375 48.276 1.00 54.86 419 HIS C C 1
ATOM 939 O O . HIS C 1 24 ? -6.732 2.501 47.551 1.00 54.61 419 HIS C O 1
ATOM 946 N N . VAL C 1 25 ? -5.072 3.968 48.033 1.00 48.32 420 VAL C N 1
ATOM 947 C CA . VAL C 1 25 ? -4.183 3.702 46.911 1.00 46.52 420 VAL C CA 1
ATOM 948 C C . VAL C 1 25 ? -2.822 3.311 47.504 1.00 46.41 420 VAL C C 1
ATOM 949 O O . VAL C 1 25 ? -2.328 4.029 48.375 1.00 46.18 420 VAL C O 1
ATOM 953 N N . PRO C 1 26 ? -2.197 2.201 47.039 1.00 38.93 421 PRO C N 1
ATOM 954 C CA . PRO C 1 26 ? -0.857 1.837 47.532 1.00 37.75 421 PRO C CA 1
ATOM 955 C C . PRO C 1 26 ? 0.131 3.004 47.457 1.00 40.89 421 PRO C C 1
ATOM 956 O O . PRO C 1 26 ? 0.157 3.711 46.459 1.00 40.57 421 PRO C O 1
ATOM 960 N N . THR C 1 27 ? 0.896 3.229 48.526 1.00 36.76 422 THR C N 1
ATOM 961 C CA . THR C 1 27 ? 1.882 4.319 48.649 1.00 35.86 422 THR C CA 1
ATOM 962 C C . THR C 1 27 ? 2.833 4.444 47.445 1.00 37.01 422 THR C C 1
ATOM 963 O O . THR C 1 27 ? 3.059 5.557 46.978 1.00 36.61 422 THR C O 1
ATOM 967 N N . GLU C 1 28 ? 3.343 3.315 46.922 1.00 33.24 423 GLU C N 1
ATOM 968 C CA . GLU C 1 28 ? 4.250 3.316 45.759 1.00 32.97 423 GLU C CA 1
ATOM 969 C C . GLU C 1 28 ? 3.560 3.758 44.469 1.00 35.99 423 GLU C C 1
ATOM 970 O O . GLU C 1 28 ? 4.226 4.311 43.590 1.00 34.33 423 GLU C O 1
ATOM 976 N N . ASP C 1 29 ? 2.220 3.587 44.390 1.00 32.45 424 ASP C N 1
ATOM 977 C CA . ASP C 1 29 ? 1.406 4.044 43.275 1.00 32.33 424 ASP C CA 1
ATOM 978 C C . ASP C 1 29 ? 1.276 5.559 43.314 1.00 35.87 424 ASP C C 1
ATOM 979 O O . ASP C 1 29 ? 1.403 6.189 42.259 1.00 34.65 424 ASP C O 1
ATOM 984 N N . VAL C 1 30 ? 1.003 6.138 44.523 1.00 32.73 425 VAL C N 1
ATOM 985 C CA . VAL C 1 30 ? 0.877 7.580 44.786 1.00 31.84 425 VAL C CA 1
ATOM 986 C C . VAL C 1 30 ? 2.193 8.215 44.336 1.00 33.75 425 VAL C C 1
ATOM 987 O O . VAL C 1 30 ? 2.161 9.105 43.483 1.00 32.99 425 VAL C O 1
ATOM 991 N N . LYS C 1 31 ? 3.356 7.675 44.811 1.00 28.83 426 LYS C N 1
ATOM 992 C CA . LYS C 1 31 ? 4.683 8.157 44.433 1.00 28.47 426 LYS C CA 1
ATOM 993 C C . LYS C 1 31 ? 4.897 8.151 42.907 1.00 32.74 426 LYS C C 1
ATOM 994 O O . LYS C 1 31 ? 5.197 9.202 42.359 1.00 31.82 426 LYS C O 1
ATOM 1000 N N . THR C 1 32 ? 4.622 7.011 42.231 1.00 30.87 427 THR C N 1
ATOM 1001 C CA . THR C 1 32 ? 4.771 6.851 40.783 1.00 30.54 427 THR C CA 1
ATOM 1002 C C . THR C 1 32 ? 3.892 7.840 40.001 1.00 33.08 427 THR C C 1
ATOM 1003 O O . THR C 1 32 ? 4.396 8.490 39.086 1.00 30.97 427 THR C O 1
ATOM 1007 N N . LEU C 1 33 ? 2.589 7.928 40.340 1.00 29.42 428 LEU C N 1
ATOM 1008 C CA . LEU C 1 33 ? 1.657 8.829 39.667 1.00 29.62 428 LEU C CA 1
ATOM 1009 C C . LEU C 1 33 ? 2.072 10.294 39.798 1.00 34.85 428 LEU C C 1
ATOM 1010 O O . LEU C 1 33 ? 2.058 11.009 38.794 1.00 35.65 428 LEU C O 1
ATOM 1015 N N . LEU C 1 34 ? 2.497 10.728 41.005 1.00 31.38 429 LEU C N 1
ATOM 1016 C CA . LEU C 1 34 ? 2.943 12.115 41.228 1.00 30.65 429 LEU C CA 1
ATOM 1017 C C . LEU C 1 34 ? 4.230 12.384 40.461 1.00 35.16 429 LEU C C 1
ATOM 1018 O O . LEU C 1 34 ? 4.399 13.488 39.937 1.00 35.14 429 LEU C O 1
ATOM 1023 N N . GLU C 1 35 ? 5.119 11.362 40.354 1.00 31.03 430 GLU C N 1
ATOM 1024 C CA . GLU C 1 35 ? 6.372 11.469 39.602 1.00 30.76 430 GLU C CA 1
ATOM 1025 C C . GLU C 1 35 ? 6.108 11.671 38.107 1.00 33.14 430 GLU C C 1
ATOM 1026 O O . GLU C 1 35 ? 6.818 12.436 37.471 1.00 32.23 430 GLU C O 1
ATOM 1032 N N . ILE C 1 36 ? 5.087 10.990 37.557 1.00 29.74 431 ILE C N 1
ATOM 1033 C CA . ILE C 1 36 ? 4.695 11.093 36.147 1.00 30.17 431 ILE C CA 1
ATOM 1034 C C . ILE C 1 36 ? 4.141 12.496 35.852 1.00 33.14 431 ILE C C 1
ATOM 1035 O O . ILE C 1 36 ? 4.523 13.107 34.848 1.00 32.12 431 ILE C O 1
ATOM 1040 N N . ARG C 1 37 ? 3.272 13.011 36.748 1.00 28.96 432 ARG C N 1
ATOM 1041 C CA . ARG C 1 37 ? 2.691 14.348 36.624 1.00 28.93 432 ARG C CA 1
ATOM 1042 C C . ARG C 1 37 ? 3.800 15.408 36.667 1.00 32.72 432 ARG C C 1
ATOM 1043 O O . ARG C 1 37 ? 3.805 16.305 35.827 1.00 32.42 432 ARG C O 1
ATOM 1051 N N . LYS C 1 38 ? 4.758 15.270 37.609 1.00 29.03 433 LYS C N 1
ATOM 1052 C CA . LYS C 1 38 ? 5.897 16.188 37.745 1.00 28.87 433 LYS C CA 1
ATOM 1053 C C . LYS C 1 38 ? 6.773 16.183 36.487 1.00 33.58 433 LYS C C 1
ATOM 1054 O O . LYS C 1 38 ? 7.124 17.253 36.000 1.00 34.69 433 LYS C O 1
ATOM 1060 N N . LEU C 1 39 ? 7.089 14.986 35.952 1.00 30.23 434 LEU C N 1
ATOM 1061 C CA . LEU C 1 39 ? 7.878 14.822 34.720 1.00 29.81 434 LEU C CA 1
ATOM 1062 C C . LEU C 1 39 ? 7.211 15.530 33.530 1.00 33.88 434 LEU C C 1
ATOM 1063 O O . LEU C 1 39 ? 7.888 16.230 32.776 1.00 32.53 434 LEU C O 1
ATOM 1068 N N . PHE C 1 40 ? 5.880 15.367 33.386 1.00 31.84 435 PHE C N 1
ATOM 1069 C CA . PHE C 1 40 ? 5.099 15.998 32.321 1.00 32.95 435 PHE C CA 1
ATOM 1070 C C . PHE C 1 40 ? 5.166 17.539 32.410 1.00 35.85 435 PHE C C 1
ATOM 1071 O O . PHE C 1 40 ? 5.470 18.191 31.411 1.00 34.97 435 PHE C O 1
ATOM 1079 N N . LEU C 1 41 ? 4.943 18.102 33.622 1.00 32.00 436 LEU C N 1
ATOM 1080 C CA . LEU C 1 41 ? 4.993 19.547 33.871 1.00 31.96 436 LEU C CA 1
ATOM 1081 C C . LEU C 1 41 ? 6.393 20.117 33.679 1.00 36.35 436 LEU C C 1
ATOM 1082 O O . LEU C 1 41 ? 6.519 21.221 33.156 1.00 36.76 436 LEU C O 1
ATOM 1087 N N . GLU C 1 42 ? 7.442 19.350 34.052 1.00 31.93 437 GLU C N 1
ATOM 1088 C CA . GLU C 1 42 ? 8.839 19.761 33.872 1.00 31.50 437 GLU C CA 1
ATOM 1089 C C . GLU C 1 42 ? 9.208 19.848 32.402 1.00 35.37 437 GLU C C 1
ATOM 1090 O O . GLU C 1 42 ? 10.024 20.691 32.049 1.00 36.00 437 GLU C O 1
ATOM 1096 N N . ILE C 1 43 ? 8.632 18.974 31.549 1.00 30.85 438 ILE C N 1
ATOM 1097 C CA . ILE C 1 43 ? 8.864 18.984 30.098 1.00 30.14 438 ILE C CA 1
ATOM 1098 C C . ILE C 1 43 ? 8.264 20.287 29.505 1.00 34.31 438 ILE C C 1
ATOM 1099 O O . ILE C 1 43 ? 8.914 20.948 28.690 1.00 33.35 438 ILE C O 1
ATOM 1104 N N . GLN C 1 44 ? 7.043 20.658 29.962 1.00 31.60 439 GLN C N 1
ATOM 1105 C CA . GLN C 1 44 ? 6.335 21.884 29.544 1.00 31.99 439 GLN C CA 1
ATOM 1106 C C . GLN C 1 44 ? 7.145 23.127 29.941 1.00 38.58 439 GLN C C 1
ATOM 1107 O O . GLN C 1 44 ? 7.350 24.008 29.110 1.00 39.33 439 GLN C O 1
ATOM 1113 N N . LYS C 1 45 ? 7.648 23.167 31.192 1.00 35.11 440 LYS C N 1
ATOM 1114 C CA . LYS C 1 45 ? 8.477 24.259 31.707 1.00 34.73 440 LYS C CA 1
ATOM 1115 C C . LYS C 1 45 ? 9.772 24.388 30.910 1.00 39.09 440 LYS C C 1
ATOM 1116 O O . LYS C 1 45 ? 10.155 25.510 30.583 1.00 39.38 440 LYS C O 1
ATOM 1122 N N . LEU C 1 46 ? 10.430 23.258 30.572 1.00 35.46 441 LEU C N 1
ATOM 1123 C CA . LEU C 1 46 ? 11.665 23.263 29.775 1.00 35.36 441 LEU C CA 1
ATOM 1124 C C . LEU C 1 46 ? 11.434 23.845 28.372 1.00 39.32 441 LEU C C 1
ATOM 1125 O O . LEU C 1 46 ? 12.288 24.591 27.873 1.00 38.64 441 LEU C O 1
ATOM 1130 N N . LYS C 1 47 ? 10.275 23.524 27.750 1.00 35.04 442 LYS C N 1
ATOM 1131 C CA . LYS C 1 47 ? 9.916 24.045 26.430 1.00 35.18 442 LYS C CA 1
ATOM 1132 C C . LYS C 1 47 ? 9.725 25.575 26.460 1.00 39.22 442 LYS C C 1
ATOM 1133 O O . LYS C 1 47 ? 10.211 26.270 25.566 1.00 39.01 442 LYS C O 1
ATOM 1139 N N . VAL C 1 48 ? 9.068 26.087 27.518 1.00 36.38 443 VAL C N 1
ATOM 1140 C CA . VAL C 1 48 ? 8.821 27.518 27.768 1.00 36.87 443 VAL C CA 1
ATOM 1141 C C . VAL C 1 48 ? 10.163 28.249 27.998 1.00 42.43 443 VAL C C 1
ATOM 1142 O O . VAL C 1 48 ? 10.378 29.316 27.429 1.00 43.13 443 VAL C O 1
ATOM 1146 N N . GLU C 1 49 ? 11.061 27.666 28.804 1.00 38.81 444 GLU C N 1
ATOM 1147 C CA . GLU C 1 49 ? 12.389 28.230 29.085 1.00 38.86 444 GLU C CA 1
ATOM 1148 C C . GLU C 1 49 ? 13.260 28.296 27.831 1.00 43.05 444 GLU C C 1
ATOM 1149 O O . GLU C 1 49 ? 14.026 29.239 27.679 1.00 41.69 444 GLU C O 1
ATOM 1155 N N . LEU C 1 50 ? 13.150 27.298 26.943 1.00 40.64 445 LEU C N 1
ATOM 1156 C CA . LEU C 1 50 ? 13.923 27.255 25.704 1.00 40.12 445 LEU C CA 1
ATOM 1157 C C . LEU C 1 50 ? 13.477 28.338 24.714 1.00 46.60 445 LEU C C 1
ATOM 1158 O O . LEU C 1 50 ? 14.338 28.971 24.095 1.00 46.18 445 LEU C O 1
ATOM 1163 N N . GLN C 1 51 ? 12.144 28.568 24.588 1.00 44.50 446 GLN C N 1
ATOM 1164 C CA . GLN C 1 51 ? 11.613 29.609 23.703 1.00 45.21 446 GLN C CA 1
ATOM 1165 C C . GLN C 1 51 ? 11.932 31.004 24.256 1.00 50.92 446 GLN C C 1
ATOM 1166 O O . GLN C 1 51 ? 12.246 31.914 23.487 1.00 51.31 446 GLN C O 1
ATOM 1172 N N . GLY C 1 52 ? 11.877 31.122 25.586 1.00 47.07 447 GLY C N 1
ATOM 1173 C CA . GLY C 1 52 ? 12.185 32.332 26.333 1.00 46.76 447 GLY C CA 1
ATOM 1174 C C . GLY C 1 52 ? 13.645 32.730 26.248 1.00 51.13 447 GLY C C 1
ATOM 1175 O O . GLY C 1 52 ? 13.928 33.920 26.169 1.00 51.84 447 GLY C O 1
ATOM 1176 N N . LEU C 1 53 ? 14.584 31.756 26.261 1.00 47.89 448 LEU C N 1
ATOM 1177 C CA . LEU C 1 53 ? 16.022 32.037 26.155 1.00 48.26 448 LEU C CA 1
ATOM 1178 C C . LEU C 1 53 ? 16.364 32.486 24.739 1.00 51.95 448 LEU C C 1
ATOM 1179 O O . LEU C 1 53 ? 17.184 33.396 24.573 1.00 50.39 448 LEU C O 1
ATOM 1184 N N . SER C 1 54 ? 15.738 31.832 23.726 1.00 48.54 449 SER C N 1
ATOM 1185 C CA . SER C 1 54 ? 15.937 32.114 22.309 1.00 48.41 449 SER C CA 1
ATOM 1186 C C . SER C 1 54 ? 15.456 33.534 21.966 1.00 53.17 449 SER C C 1
ATOM 1187 O O . SER C 1 54 ? 16.198 34.297 21.332 1.00 52.28 449 SER C O 1
ATOM 1190 N N . LYS C 1 55 ? 14.248 33.900 22.452 1.00 50.28 450 LYS C N 1
ATOM 1191 C CA . LYS C 1 55 ? 13.629 35.210 22.265 1.00 50.09 450 LYS C CA 1
ATOM 1192 C C . LYS C 1 55 ? 14.410 36.312 22.980 1.00 56.61 450 LYS C C 1
ATOM 1193 O O . LYS C 1 55 ? 14.656 37.351 22.375 1.00 56.73 450 LYS C O 1
ATOM 1199 N N . GLU C 1 56 ? 14.832 36.065 24.241 1.00 53.94 451 GLU C N 1
ATOM 1200 C CA . GLU C 1 56 ? 15.633 36.979 25.062 1.00 54.03 451 GLU C CA 1
ATOM 1201 C C . GLU C 1 56 ? 16.974 37.312 24.376 1.00 57.81 451 GLU C C 1
ATOM 1202 O O . GLU C 1 56 ? 17.389 38.473 24.395 1.00 57.83 451 GLU C O 1
ATOM 1208 N N . PHE C 1 57 ? 17.641 36.295 23.785 1.00 53.73 452 PHE C N 1
ATOM 1209 C CA . PHE C 1 57 ? 18.915 36.452 23.077 1.00 53.95 452 PHE C CA 1
ATOM 1210 C C . PHE C 1 57 ? 18.721 37.308 21.816 1.00 57.03 452 PHE C C 1
ATOM 1211 O O . PHE C 1 57 ? 19.549 38.177 21.550 1.00 56.36 452 PHE C O 1
ATOM 1219 N N . LEU C 1 58 ? 17.619 37.076 21.063 1.00 52.52 453 LEU C N 1
ATOM 1220 C CA . LEU C 1 58 ? 17.278 37.828 19.857 1.00 52.11 453 LEU C CA 1
ATOM 1221 C C . LEU C 1 58 ? 16.977 39.300 20.170 1.00 57.51 453 LEU C C 1
ATOM 1222 O O . LEU C 1 58 ? 17.437 40.169 19.434 1.00 56.52 453 LEU C O 1
ATOM 1227 N N . GLU C 1 59 ? 16.225 39.573 21.261 1.00 55.78 454 GLU C N 1
ATOM 1228 C CA . GLU C 1 59 ? 15.864 40.928 21.698 1.00 56.36 454 GLU C CA 1
ATOM 1229 C C . GLU C 1 59 ? 17.087 41.743 22.100 1.00 61.71 454 GLU C C 1
ATOM 1230 O O . GLU C 1 59 ? 17.153 42.933 21.794 1.00 61.13 454 GLU C O 1
ATOM 1236 N N . HIS C 1 60 ? 18.060 41.091 22.757 1.00 59.61 455 HIS C N 1
ATOM 1237 C CA . HIS C 1 60 ? 19.329 41.673 23.183 1.00 60.31 455 HIS C CA 1
ATOM 1238 C C . HIS C 1 60 ? 20.125 42.146 21.947 1.00 65.22 455 HIS C C 1
ATOM 1239 O O . HIS C 1 60 ? 20.775 43.190 21.990 1.00 65.12 455 HIS C O 1
ATOM 1246 N N . ILE C 1 61 ? 20.029 41.384 20.850 1.00 61.77 456 ILE C N 1
ATOM 1247 C CA . ILE C 1 61 ? 20.691 41.635 19.570 1.00 61.65 456 ILE C CA 1
ATOM 1248 C C . ILE C 1 61 ? 20.044 42.781 18.809 1.00 65.90 456 ILE C C 1
ATOM 1249 O O . ILE C 1 61 ? 20.745 43.695 18.370 1.00 65.32 456 ILE C O 1
ATOM 1254 N N . LEU C 1 62 ? 18.712 42.720 18.656 1.00 63.01 457 LEU C N 1
ATOM 1255 C CA . LEU C 1 62 ? 17.915 43.711 17.943 1.00 63.28 457 LEU C CA 1
ATOM 1256 C C . LEU C 1 62 ? 17.927 45.074 18.616 1.00 69.54 457 LEU C C 1
ATOM 1257 O O . LEU C 1 62 ? 17.918 46.082 17.915 1.00 69.57 457 LEU C O 1
ATOM 1262 N N . HIS C 1 63 ? 17.923 45.105 19.959 1.00 67.63 458 HIS C N 1
ATOM 1263 C CA . HIS C 1 63 ? 17.890 46.336 20.745 1.00 68.38 458 HIS C CA 1
ATOM 1264 C C . HIS C 1 63 ? 18.991 46.309 21.813 1.00 73.03 458 HIS C C 1
ATOM 1265 O O . HIS C 1 63 ? 18.714 46.083 22.993 1.00 72.82 458 HIS C O 1
ATOM 1272 N N . GLY C 1 64 ? 20.233 46.501 21.375 1.00 69.88 459 GLY C N 1
ATOM 1273 C CA . GLY C 1 64 ? 21.403 46.505 22.245 1.00 102.12 459 GLY C CA 1
ATOM 1274 C C . GLY C 1 64 ? 22.574 47.267 21.668 1.00 132.92 459 GLY C C 1
ATOM 1275 O O . GLY C 1 64 ? 23.224 48.043 22.372 1.00 94.55 459 GLY C O 1
ATOM 1276 N N . ALA D 1 7 ? 31.969 16.678 65.994 1.00 77.29 402 ALA D N 1
ATOM 1277 C CA . ALA D 1 7 ? 31.006 17.382 66.842 1.00 76.98 402 ALA D CA 1
ATOM 1278 C C . ALA D 1 7 ? 29.853 17.995 66.039 1.00 79.10 402 ALA D C 1
ATOM 1279 O O . ALA D 1 7 ? 28.712 17.979 66.506 1.00 78.35 402 ALA D O 1
ATOM 1281 N N . ASP D 1 8 ? 30.157 18.542 64.842 1.00 74.66 403 ASP D N 1
ATOM 1282 C CA . ASP D 1 8 ? 29.177 19.170 63.951 1.00 73.89 403 ASP D CA 1
ATOM 1283 C C . ASP D 1 8 ? 28.361 18.117 63.206 1.00 75.11 403 ASP D C 1
ATOM 1284 O O . ASP D 1 8 ? 27.130 18.109 63.305 1.00 74.67 403 ASP D O 1
ATOM 1289 N N . VAL D 1 9 ? 29.056 17.229 62.467 1.00 69.39 404 VAL D N 1
ATOM 1290 C CA . VAL D 1 9 ? 28.472 16.167 61.644 1.00 68.20 404 VAL D CA 1
ATOM 1291 C C . VAL D 1 9 ? 27.809 15.086 62.499 1.00 68.26 404 VAL D C 1
ATOM 1292 O O . VAL D 1 9 ? 26.634 14.787 62.279 1.00 67.61 404 VAL D O 1
ATOM 1296 N N . CYS D 1 10 ? 28.552 14.520 63.473 1.00 62.52 405 CYS D N 1
ATOM 1297 C CA . CYS D 1 10 ? 28.066 13.469 64.375 1.00 61.54 405 CYS D CA 1
ATOM 1298 C C . CYS D 1 10 ? 26.893 13.929 65.237 1.00 60.20 405 CYS D C 1
ATOM 1299 O O . CYS D 1 10 ? 25.958 13.159 65.449 1.00 59.05 405 CYS D O 1
ATOM 1302 N N . GLY D 1 11 ? 26.949 15.183 65.692 1.00 53.94 406 GLY D N 1
ATOM 1303 C CA . GLY D 1 11 ? 25.903 15.818 66.486 1.00 52.19 406 GLY D CA 1
ATOM 1304 C C . GLY D 1 11 ? 24.623 16.005 65.697 1.00 52.60 406 GLY D C 1
ATOM 1305 O O . GLY D 1 11 ? 23.530 15.793 66.228 1.00 51.73 406 GLY D O 1
ATOM 1306 N N . GLU D 1 12 ? 24.764 16.372 64.405 1.00 47.52 407 GLU D N 1
ATOM 1307 C CA . GLU D 1 12 ? 23.662 16.555 63.458 1.00 46.49 407 GLU D CA 1
ATOM 1308 C C . GLU D 1 12 ? 22.951 15.214 63.215 1.00 48.36 407 GLU D C 1
ATOM 1309 O O . GLU D 1 12 ? 21.726 15.148 63.346 1.00 47.33 407 GLU D O 1
ATOM 1315 N N . VAL D 1 13 ? 23.729 14.151 62.914 1.00 44.31 408 VAL D N 1
ATOM 1316 C CA . VAL D 1 13 ? 23.234 12.788 62.675 1.00 44.19 408 VAL D CA 1
ATOM 1317 C C . VAL D 1 13 ? 22.484 12.278 63.919 1.00 48.05 408 VAL D C 1
ATOM 1318 O O . VAL D 1 13 ? 21.347 11.803 63.793 1.00 48.11 408 VAL D O 1
ATOM 1322 N N . ALA D 1 14 ? 23.099 12.429 65.116 1.00 43.93 409 ALA D N 1
ATOM 1323 C CA . ALA D 1 14 ? 22.514 12.025 66.400 1.00 43.86 409 ALA D CA 1
ATOM 1324 C C . ALA D 1 14 ? 21.189 12.744 66.667 1.00 49.07 409 ALA D C 1
ATOM 1325 O O . ALA D 1 14 ? 20.241 12.112 67.139 1.00 48.60 409 ALA D O 1
ATOM 1327 N N . TYR D 1 15 ? 21.110 14.049 66.318 1.00 47.31 410 TYR D N 1
ATOM 1328 C CA . TYR D 1 15 ? 19.889 14.839 66.471 1.00 47.72 410 TYR D CA 1
ATOM 1329 C C . TYR D 1 15 ? 18.767 14.310 65.567 1.00 49.34 410 TYR D C 1
ATOM 1330 O O . TYR D 1 15 ? 17.662 14.085 66.066 1.00 49.33 410 TYR D O 1
ATOM 1339 N N . ILE D 1 16 ? 19.052 14.103 64.250 1.00 43.84 411 ILE D N 1
ATOM 1340 C CA . ILE D 1 16 ? 18.066 13.580 63.282 1.00 42.76 411 ILE D CA 1
ATOM 1341 C C . ILE D 1 16 ? 17.570 12.206 63.741 1.00 46.65 411 ILE D C 1
ATOM 1342 O O . ILE D 1 16 ? 16.364 11.963 63.721 1.00 45.72 411 ILE D O 1
ATOM 1347 N N . GLN D 1 17 ? 18.499 11.333 64.207 1.00 44.35 412 GLN D N 1
ATOM 1348 C CA . GLN D 1 17 ? 18.175 9.997 64.717 1.00 44.44 412 GLN D CA 1
ATOM 1349 C C . GLN D 1 17 ? 17.167 10.048 65.873 1.00 51.11 412 GLN D C 1
ATOM 1350 O O . GLN D 1 17 ? 16.222 9.256 65.876 1.00 50.58 412 GLN D O 1
ATOM 1356 N N . SER D 1 18 ? 17.349 11.000 66.822 1.00 49.79 413 SER D N 1
ATOM 1357 C CA . SER D 1 18 ? 16.464 11.199 67.978 1.00 50.70 413 SER D CA 1
ATOM 1358 C C . SER D 1 18 ? 15.056 11.582 67.530 1.00 55.46 413 SER D C 1
ATOM 1359 O O . SER D 1 18 ? 14.087 11.015 68.032 1.00 55.45 413 SER D O 1
ATOM 1362 N N . VAL D 1 19 ? 14.953 12.538 66.581 1.00 52.35 414 VAL D N 1
ATOM 1363 C CA . VAL D 1 19 ? 13.692 13.042 66.029 1.00 52.51 414 VAL D CA 1
ATOM 1364 C C . VAL D 1 19 ? 12.928 11.920 65.304 1.00 57.81 414 VAL D C 1
ATOM 1365 O O . VAL D 1 19 ? 11.746 11.718 65.586 1.00 56.80 414 VAL D O 1
ATOM 1369 N N . VAL D 1 20 ? 13.616 11.176 64.411 1.00 56.44 415 VAL D N 1
ATOM 1370 C CA . VAL D 1 20 ? 13.044 10.065 63.635 1.00 57.23 415 VAL D CA 1
ATOM 1371 C C . VAL D 1 20 ? 12.545 8.941 64.563 1.00 62.74 415 VAL D C 1
ATOM 1372 O O . VAL D 1 20 ? 11.420 8.465 64.388 1.00 62.41 415 VAL D O 1
ATOM 1376 N N . SER D 1 21 ? 13.354 8.562 65.575 1.00 60.85 416 SER D N 1
ATOM 1377 C CA . SER D 1 21 ? 12.998 7.535 66.572 1.00 61.33 416 SER D CA 1
ATOM 1378 C C . SER D 1 21 ? 11.728 7.917 67.378 1.00 65.47 416 SER D C 1
ATOM 1379 O O . SER D 1 21 ? 10.900 7.058 67.676 1.00 65.81 416 SER D O 1
ATOM 1382 N N . ASP D 1 22 ? 11.576 9.213 67.690 1.00 61.67 417 ASP D N 1
ATOM 1383 C CA . ASP D 1 22 ? 10.435 9.764 68.415 1.00 61.71 417 ASP D CA 1
ATOM 1384 C C . ASP D 1 22 ? 9.133 9.733 67.566 1.00 65.74 417 ASP D C 1
ATOM 1385 O O . ASP D 1 22 ? 8.049 9.841 68.129 1.00 65.90 417 ASP D O 1
ATOM 1390 N N . CYS D 1 23 ? 9.233 9.541 66.232 1.00 61.64 418 CYS D N 1
ATOM 1391 C CA . CYS D 1 23 ? 8.046 9.449 65.368 1.00 60.84 418 CYS D CA 1
ATOM 1392 C C . CYS D 1 23 ? 7.342 8.106 65.541 1.00 61.34 418 CYS D C 1
ATOM 1393 O O . CYS D 1 23 ? 6.123 8.028 65.360 1.00 59.96 418 CYS D O 1
ATOM 1396 N N . HIS D 1 24 ? 8.122 7.059 65.906 1.00 56.77 419 HIS D N 1
ATOM 1397 C CA . HIS D 1 24 ? 7.708 5.652 66.098 1.00 56.68 419 HIS D CA 1
ATOM 1398 C C . HIS D 1 24 ? 7.208 5.037 64.769 1.00 58.73 419 HIS D C 1
ATOM 1399 O O . HIS D 1 24 ? 6.330 4.169 64.751 1.00 58.88 419 HIS D O 1
ATOM 1406 N N . VAL D 1 25 ? 7.788 5.517 63.663 1.00 52.56 420 VAL D N 1
ATOM 1407 C CA . VAL D 1 25 ? 7.481 5.155 62.284 1.00 51.00 420 VAL D CA 1
ATOM 1408 C C . VAL D 1 25 ? 8.793 4.668 61.650 1.00 49.36 420 VAL D C 1
ATOM 1409 O O . VAL D 1 25 ? 9.822 5.335 61.805 1.00 49.17 420 VAL D O 1
ATOM 1413 N N . PRO D 1 26 ? 8.797 3.522 60.933 1.00 42.13 421 PRO D N 1
ATOM 1414 C CA . PRO D 1 26 ? 10.038 3.081 60.263 1.00 40.38 4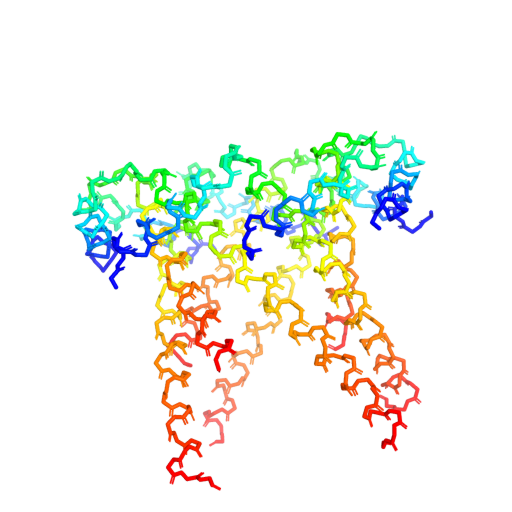21 PRO D CA 1
ATOM 1415 C C . PRO D 1 26 ? 10.631 4.177 59.368 1.00 40.77 421 PRO D C 1
ATOM 1416 O O . PRO D 1 26 ? 9.895 4.898 58.689 1.00 39.62 421 PRO D O 1
ATOM 1420 N N . THR D 1 27 ? 11.954 4.329 59.417 1.00 36.05 422 THR D N 1
ATOM 1421 C CA . THR D 1 27 ? 12.738 5.325 58.685 1.00 36.18 422 THR 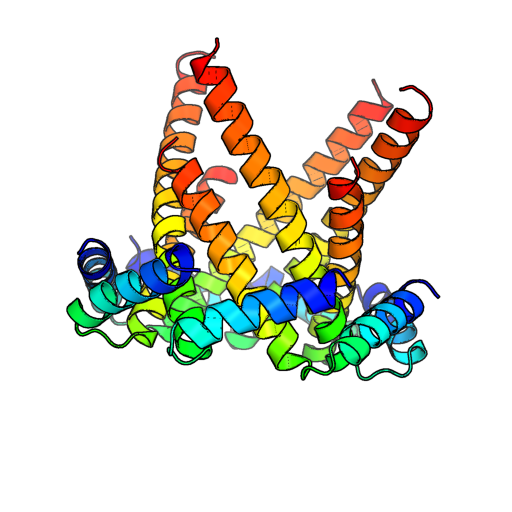D CA 1
ATOM 1422 C C . THR D 1 27 ? 12.413 5.394 57.184 1.00 41.41 422 THR D C 1
ATOM 1423 O O . THR D 1 27 ? 12.294 6.498 56.647 1.00 42.05 422 THR D O 1
ATOM 1427 N N . GLU D 1 28 ? 12.238 4.229 56.520 1.00 36.73 423 GLU D N 1
ATOM 1428 C CA . GLU D 1 28 ? 11.912 4.197 55.093 1.00 35.93 423 GLU D CA 1
ATOM 1429 C C . GLU D 1 28 ? 10.516 4.751 54.803 1.00 40.05 423 GLU D C 1
ATOM 1430 O O . GLU D 1 28 ? 10.306 5.291 53.719 1.00 39.17 423 GLU D O 1
ATOM 1436 N N . ASP D 1 29 ? 9.578 4.657 55.777 1.00 36.78 424 ASP D N 1
ATOM 1437 C CA . ASP D 1 29 ? 8.233 5.227 55.637 1.00 36.92 424 ASP D CA 1
ATOM 1438 C C . ASP D 1 29 ? 8.298 6.747 55.759 1.00 39.40 424 ASP D C 1
ATOM 1439 O O . ASP D 1 29 ? 7.617 7.439 55.007 1.00 39.22 424 ASP D O 1
ATOM 1444 N N . VAL D 1 30 ? 9.109 7.263 56.715 1.00 34.22 425 VAL D N 1
ATOM 1445 C CA . VAL D 1 30 ? 9.323 8.699 56.937 1.00 32.78 425 VAL D CA 1
ATOM 1446 C C . VAL D 1 30 ? 9.822 9.302 55.625 1.00 34.04 425 VAL D C 1
ATOM 1447 O O . VAL D 1 30 ? 9.207 10.239 55.121 1.00 33.20 425 VAL D O 1
ATOM 1451 N N . LYS D 1 31 ? 10.885 8.701 55.043 1.00 29.43 426 LYS D N 1
ATOM 1452 C CA . LYS D 1 31 ? 11.483 9.118 53.769 1.00 29.05 426 LYS D CA 1
ATOM 1453 C C . LYS D 1 31 ? 10.446 9.119 52.624 1.00 33.88 426 LYS D C 1
ATOM 1454 O O . LYS D 1 31 ? 10.316 10.135 51.944 1.00 34.15 426 LYS D O 1
ATOM 1460 N N . THR D 1 32 ? 9.679 8.019 52.457 1.00 29.44 427 THR D N 1
ATOM 1461 C CA . THR D 1 32 ? 8.649 7.889 51.415 1.00 29.12 427 THR D CA 1
ATOM 1462 C C . THR D 1 32 ? 7.556 8.955 51.547 1.00 33.82 427 THR D C 1
ATOM 1463 O O . THR D 1 32 ? 7.202 9.588 50.552 1.00 34.85 427 THR D O 1
ATOM 1467 N N . LEU D 1 33 ? 7.022 9.144 52.760 1.00 30.09 428 LEU D N 1
ATOM 1468 C CA . LEU D 1 33 ? 5.955 10.117 53.018 1.00 29.45 428 LEU D CA 1
ATOM 1469 C C . LEU D 1 33 ? 6.421 11.554 52.751 1.00 31.91 428 LEU D C 1
ATOM 1470 O O . LEU D 1 33 ? 5.690 12.314 52.113 1.00 30.08 428 LEU D O 1
ATOM 1475 N N . LEU D 1 34 ? 7.659 11.902 53.166 1.00 28.32 429 LEU D N 1
ATOM 1476 C CA . LEU D 1 34 ? 8.232 13.238 52.911 1.00 28.19 429 LEU D CA 1
ATOM 1477 C C . LEU D 1 34 ? 8.460 13.445 51.401 1.00 32.46 429 LEU D C 1
ATOM 1478 O O . LEU D 1 34 ? 8.235 14.544 50.895 1.00 31.28 429 LEU D O 1
ATOM 1483 N N . GLU D 1 35 ? 8.833 12.369 50.676 1.00 29.29 430 GLU D N 1
ATOM 1484 C CA . GLU D 1 35 ? 9.032 12.395 49.215 1.00 28.43 430 GLU D CA 1
ATOM 1485 C C . GLU D 1 35 ? 7.723 12.677 48.491 1.00 34.63 430 GLU D C 1
ATOM 1486 O O . GLU D 1 35 ? 7.717 13.437 47.524 1.00 35.66 430 GLU D O 1
ATOM 1492 N N . ILE D 1 36 ? 6.611 12.083 48.967 1.00 32.28 431 ILE D N 1
ATOM 1493 C CA . ILE D 1 36 ? 5.268 12.283 48.401 1.00 32.59 431 ILE D CA 1
ATOM 1494 C C . ILE D 1 36 ? 4.800 13.727 48.613 1.00 37.09 431 ILE D C 1
ATOM 1495 O O . ILE D 1 36 ? 4.281 14.331 47.676 1.00 37.50 431 ILE D O 1
ATOM 1500 N N . ARG D 1 37 ? 5.000 14.277 49.832 1.00 33.18 432 ARG D N 1
ATOM 1501 C CA . ARG D 1 37 ? 4.640 15.656 50.167 1.00 32.44 432 ARG D CA 1
ATOM 1502 C C . ARG D 1 37 ? 5.438 16.633 49.287 1.00 33.95 432 ARG D C 1
ATOM 1503 O O . ARG D 1 37 ? 4.850 17.566 48.746 1.00 32.41 432 ARG D O 1
ATOM 1511 N N . LYS D 1 38 ? 6.764 16.394 49.122 1.00 29.75 433 LYS D N 1
ATOM 1512 C CA . LYS D 1 38 ? 7.633 17.233 48.286 1.00 29.50 433 LYS D CA 1
ATOM 1513 C C . LYS D 1 38 ? 7.174 17.211 46.823 1.00 33.67 433 LYS D C 1
ATOM 1514 O O . LYS D 1 38 ? 7.054 18.278 46.215 1.00 35.54 433 LYS D O 1
ATOM 1520 N N . LEU D 1 39 ? 6.869 16.007 46.285 1.00 27.45 434 LEU D N 1
ATOM 1521 C CA . LEU D 1 39 ? 6.371 15.828 44.917 1.00 26.70 434 LEU D CA 1
ATOM 1522 C C . LEU D 1 39 ? 5.075 16.617 44.702 1.00 32.99 434 LEU D C 1
ATOM 1523 O O . LEU D 1 39 ? 4.952 17.295 43.686 1.00 31.66 434 LEU D O 1
ATOM 1528 N N . PHE D 1 40 ? 4.128 16.544 45.662 1.00 31.55 435 PHE D N 1
ATOM 1529 C CA . PHE D 1 40 ? 2.837 17.245 45.601 1.00 32.48 435 PHE D CA 1
ATOM 1530 C C . PHE D 1 40 ? 3.034 18.762 45.549 1.00 35.71 435 PHE D C 1
ATOM 1531 O O . PHE D 1 40 ? 2.464 19.399 44.674 1.00 36.33 435 PHE D O 1
ATOM 1539 N N . LEU D 1 41 ? 3.894 19.319 46.428 1.00 30.50 436 LEU D N 1
ATOM 1540 C CA . LEU D 1 41 ? 4.194 20.756 46.482 1.00 29.37 436 LEU D CA 1
ATOM 1541 C C . LEU D 1 41 ? 4.904 21.260 45.223 1.00 33.98 436 LEU D C 1
ATOM 1542 O O . LEU D 1 41 ? 4.594 22.355 44.737 1.00 33.68 436 LEU D O 1
ATOM 1547 N N . GLU D 1 42 ? 5.819 20.442 44.676 1.00 30.17 437 GLU D N 1
ATOM 1548 C CA . GLU D 1 42 ? 6.550 20.765 43.452 1.00 29.14 437 GLU D CA 1
ATOM 1549 C C . GLU D 1 42 ? 5.624 20.839 42.245 1.00 32.27 437 GLU D C 1
ATOM 1550 O O . GLU D 1 42 ? 5.845 21.660 41.356 1.00 31.93 437 GLU D O 1
ATOM 1556 N N . ILE D 1 43 ? 4.588 19.980 42.217 1.00 28.50 438 ILE D N 1
ATOM 1557 C CA . ILE D 1 43 ? 3.594 19.948 41.139 1.00 28.52 438 ILE D CA 1
ATOM 1558 C C . ILE D 1 43 ? 2.773 21.242 41.189 1.00 34.78 438 ILE D C 1
ATOM 1559 O O . ILE D 1 43 ? 2.527 21.836 40.141 1.00 35.57 438 ILE D O 1
ATOM 1564 N N . GLN D 1 44 ? 2.368 21.679 42.407 1.00 32.66 439 GLN D N 1
ATOM 1565 C CA . GLN D 1 44 ? 1.588 22.913 42.628 1.00 33.11 439 GLN D CA 1
ATOM 1566 C C . GLN D 1 44 ? 2.379 24.124 42.142 1.00 38.09 439 GLN D C 1
ATOM 1567 O O . GLN D 1 44 ? 1.832 24.944 41.400 1.00 37.80 439 GLN D O 1
ATOM 1573 N N . LYS D 1 45 ? 3.672 24.214 42.536 1.00 35.09 440 LYS D N 1
ATOM 1574 C CA . LYS D 1 45 ? 4.577 25.297 42.139 1.00 34.63 440 LYS D CA 1
ATOM 1575 C C . LYS D 1 45 ? 4.724 25.353 40.619 1.00 39.40 440 LYS D C 1
ATOM 1576 O O . LYS D 1 45 ? 4.654 26.442 40.051 1.00 39.69 440 LYS D O 1
ATOM 1582 N N . LEU D 1 46 ? 4.899 24.175 39.962 1.00 35.76 441 LEU D N 1
ATOM 1583 C CA . LEU D 1 46 ? 5.029 24.087 38.503 1.00 34.57 441 LEU D CA 1
ATOM 1584 C C . LEU D 1 46 ? 3.773 24.588 37.785 1.00 38.07 441 LEU D C 1
ATOM 1585 O O . LEU D 1 46 ? 3.895 25.276 36.778 1.00 36.76 441 LEU D O 1
ATOM 1590 N N . LYS D 1 47 ? 2.579 24.251 38.308 1.00 35.70 442 LYS D N 1
ATOM 1591 C CA . LYS D 1 47 ? 1.296 24.678 37.740 1.00 36.69 442 LYS D CA 1
ATOM 1592 C C . LYS D 1 47 ? 1.143 26.204 37.800 1.00 43.67 442 LYS D C 1
ATOM 1593 O O . LYS D 1 47 ? 0.713 26.803 36.819 1.00 43.33 442 LYS D O 1
ATOM 1599 N N . VAL D 1 48 ? 1.540 26.819 38.933 1.00 42.68 443 VAL D N 1
ATOM 1600 C CA . VAL D 1 48 ? 1.514 28.263 39.177 1.00 43.39 443 VAL D CA 1
ATOM 1601 C C . VAL D 1 48 ? 2.485 28.972 38.213 1.00 49.23 443 VAL D C 1
ATOM 1602 O O . VAL D 1 48 ? 2.095 29.958 37.572 1.00 50.15 443 VAL D O 1
ATOM 1606 N N . GLU D 1 49 ? 3.723 28.454 38.089 1.00 44.97 444 GLU D N 1
ATOM 1607 C CA . GLU D 1 49 ? 4.742 29.013 37.192 1.00 44.89 444 GLU D CA 1
ATOM 1608 C C . GLU D 1 49 ? 4.312 28.943 35.725 1.00 52.39 444 GLU D C 1
ATOM 1609 O O . GLU D 1 49 ? 4.590 29.871 34.964 1.00 53.03 444 GLU D O 1
ATOM 1615 N N . LEU D 1 50 ? 3.657 27.839 35.324 1.00 51.19 445 LEU D N 1
ATOM 1616 C CA . LEU D 1 50 ? 3.202 27.648 33.948 1.00 52.26 445 LEU D CA 1
ATOM 1617 C C . LEU D 1 50 ? 1.983 28.495 33.619 1.00 60.48 445 LEU D C 1
ATOM 1618 O O . LEU D 1 50 ? 1.944 29.090 32.545 1.00 60.64 445 LEU D O 1
ATOM 1623 N N . GLN D 1 51 ? 1.002 28.558 34.537 1.00 59.88 446 GLN D N 1
ATOM 1624 C CA . GLN D 1 51 ? -0.234 29.326 34.355 1.00 61.38 446 GLN D CA 1
ATOM 1625 C C . GLN D 1 51 ? -0.219 30.658 35.138 1.00 66.84 446 GLN D C 1
ATOM 1626 O O . GLN D 1 51 ? -1.195 31.010 35.798 1.00 66.14 446 GLN D O 1
ATOM 1632 N N . GLY D 1 52 ? 0.893 31.388 35.023 1.00 64.56 447 GLY D N 1
ATOM 1633 C CA . GLY D 1 52 ? 1.103 32.671 35.686 1.00 94.53 447 GLY D CA 1
ATOM 1634 C C . GLY D 1 52 ? 2.566 33.055 35.785 1.00 120.14 447 GLY D C 1
ATOM 1635 O O . GLY D 1 52 ? 3.314 32.941 34.811 1.00 79.01 447 GLY D O 1
ATOM 1636 N N . VAL E 1 9 ? 41.419 16.074 46.120 1.00 70.75 404 VAL E N 1
ATOM 1637 C CA . VAL E 1 9 ? 40.326 15.106 46.014 1.00 70.65 404 VAL E CA 1
ATOM 1638 C C . VAL E 1 9 ? 40.486 13.979 47.043 1.00 73.57 404 VAL E C 1
ATOM 1639 O O . VAL E 1 9 ? 39.557 13.733 47.814 1.00 72.98 404 VAL E O 1
ATOM 1643 N N . CYS E 1 10 ? 41.659 13.302 47.049 1.00 69.44 405 CYS E N 1
ATOM 1644 C CA . CYS E 1 10 ? 41.965 12.195 47.962 1.00 68.73 405 CYS E CA 1
ATOM 1645 C C . CYS E 1 10 ? 41.959 12.629 49.426 1.00 69.67 405 CYS E C 1
ATOM 1646 O O . CYS E 1 10 ? 41.480 11.878 50.275 1.00 69.35 405 CYS E O 1
ATOM 1649 N N . GLY E 1 11 ? 42.455 13.841 49.687 1.00 64.01 406 GLY E N 1
ATOM 1650 C CA . GLY E 1 11 ? 42.490 14.447 51.015 1.00 62.96 406 GLY E CA 1
ATOM 1651 C C . GLY E 1 11 ? 41.101 14.743 51.547 1.00 64.81 406 GLY E C 1
ATOM 1652 O O . GLY E 1 11 ? 40.831 14.535 52.734 1.00 64.76 406 GLY E O 1
ATOM 1653 N N . GLU E 1 12 ? 40.202 15.207 50.652 1.00 59.71 407 GLU E N 1
ATOM 1654 C CA . GLU E 1 12 ? 38.802 15.501 50.947 1.00 58.70 407 GLU E CA 1
ATOM 1655 C C . GLU E 1 12 ? 38.073 14.205 51.323 1.00 60.86 407 GLU E C 1
ATOM 1656 O O . GLU E 1 12 ? 37.417 14.165 52.364 1.00 60.60 407 GLU E O 1
ATOM 1662 N N . VAL E 1 13 ? 38.219 13.148 50.495 1.00 56.31 408 VAL E N 1
ATOM 1663 C CA . VAL E 1 13 ? 37.611 11.823 50.700 1.00 55.68 408 VAL E CA 1
ATOM 1664 C C . VAL E 1 13 ? 38.080 11.229 52.047 1.00 58.66 408 VAL E C 1
ATOM 1665 O O . VAL E 1 13 ? 37.242 10.794 52.846 1.00 57.99 408 VAL E O 1
ATOM 1669 N N . ALA E 1 14 ? 39.407 11.274 52.308 1.00 54.88 409 ALA E N 1
ATOM 1670 C CA . ALA E 1 14 ? 40.026 10.788 53.547 1.00 54.41 409 ALA E CA 1
ATOM 1671 C C . ALA E 1 14 ? 39.483 11.526 54.771 1.00 57.79 409 ALA E C 1
ATOM 1672 O O . ALA E 1 14 ? 39.235 10.888 55.797 1.00 57.59 409 ALA E O 1
ATOM 1674 N N . TYR E 1 15 ? 39.258 12.854 54.646 1.00 53.92 410 TYR E N 1
ATOM 1675 C CA . TYR E 1 15 ? 38.696 13.667 55.723 1.00 53.90 410 TYR E CA 1
ATOM 1676 C C . TYR E 1 15 ? 37.253 13.252 56.036 1.00 54.54 410 TYR E C 1
ATOM 1677 O O . TYR E 1 15 ? 36.947 13.029 57.207 1.00 53.99 410 TYR E O 1
ATOM 1686 N N . ILE E 1 16 ? 36.383 13.129 55.002 1.00 48.92 411 ILE E N 1
ATOM 1687 C CA . ILE E 1 16 ? 34.979 12.711 55.172 1.00 47.87 411 ILE E CA 1
ATOM 1688 C C . ILE E 1 16 ? 34.924 11.328 55.833 1.00 49.82 411 ILE E C 1
ATOM 1689 O O . ILE E 1 16 ? 34.148 11.136 56.771 1.00 48.03 411 ILE E O 1
ATOM 1694 N N . GLN E 1 17 ? 35.796 10.394 55.382 1.00 46.67 412 GLN E N 1
ATOM 1695 C CA . GLN E 1 17 ? 35.891 9.036 55.932 1.00 46.39 412 GLN E CA 1
ATOM 1696 C C . GLN E 1 17 ? 36.192 9.046 57.434 1.00 51.98 412 GLN E C 1
ATOM 1697 O O . GLN E 1 17 ? 35.558 8.296 58.173 1.00 51.80 412 GLN E O 1
ATOM 1703 N N . SER E 1 18 ? 37.125 9.922 57.880 1.00 50.08 413 SER E N 1
ATOM 1704 C CA . SER E 1 18 ? 37.513 10.077 59.292 1.00 50.32 413 SER E CA 1
ATOM 1705 C C . SER E 1 18 ? 36.337 10.535 60.145 1.00 54.63 413 SER E C 1
ATOM 1706 O O . SER E 1 18 ? 36.101 9.967 61.212 1.00 54.67 413 SER E O 1
ATOM 1709 N N . VAL E 1 19 ? 35.600 11.557 59.666 1.00 51.70 414 VAL E N 1
ATOM 1710 C CA . VAL E 1 19 ? 34.437 12.143 60.334 1.00 52.11 414 VAL E CA 1
ATOM 1711 C C . VAL E 1 19 ? 33.312 11.105 60.477 1.00 58.85 414 VAL E C 1
ATOM 1712 O O . VAL E 1 19 ? 32.797 10.921 61.582 1.00 59.27 414 VAL E O 1
ATOM 1716 N N . VAL E 1 20 ? 32.959 10.417 59.370 1.00 57.17 415 VAL E N 1
ATOM 1717 C CA . VAL E 1 20 ? 31.905 9.390 59.328 1.00 57.59 415 VAL E CA 1
ATOM 1718 C C . VAL E 1 20 ? 32.242 8.223 60.274 1.00 61.77 415 VAL E C 1
ATOM 1719 O O . VAL E 1 20 ? 31.375 7.816 61.053 1.00 61.09 415 VAL E O 1
ATOM 1723 N N . SER E 1 21 ? 33.508 7.736 60.246 1.00 58.94 416 SER E N 1
ATOM 1724 C CA . SER E 1 21 ? 33.992 6.653 61.113 1.00 59.37 416 SER E CA 1
ATOM 1725 C C . SER E 1 21 ? 33.878 7.011 62.602 1.00 64.95 416 SER E C 1
ATOM 1726 O O . SER E 1 21 ? 33.516 6.150 63.408 1.00 64.95 416 SER E O 1
ATOM 1729 N N . ASP E 1 22 ? 34.151 8.288 62.952 1.00 62.03 417 ASP E N 1
ATOM 1730 C CA . ASP E 1 22 ? 34.078 8.799 64.320 1.00 62.11 417 ASP E CA 1
ATOM 1731 C C . ASP E 1 22 ? 32.654 8.847 64.885 1.00 65.86 417 ASP E C 1
ATOM 1732 O O . ASP E 1 22 ? 32.496 8.839 66.105 1.00 65.99 417 ASP E O 1
ATOM 1737 N N . CYS E 1 23 ? 31.624 8.899 64.018 1.00 61.91 418 CYS E N 1
ATOM 1738 C CA . CYS E 1 23 ? 30.223 8.929 64.461 1.00 61.80 418 CYS E CA 1
ATOM 1739 C C . CYS E 1 23 ? 29.755 7.567 64.989 1.00 63.81 418 CYS E C 1
ATOM 1740 O O . CYS E 1 23 ? 28.798 7.520 65.765 1.00 63.08 418 CYS E O 1
ATOM 1743 N N . HIS E 1 24 ? 30.420 6.463 64.551 1.00 59.13 419 HIS E N 1
ATOM 1744 C CA . HIS E 1 24 ? 30.104 5.065 64.898 1.00 58.48 419 HIS E CA 1
ATOM 1745 C C . HIS E 1 24 ? 28.668 4.683 64.511 1.00 59.84 419 HIS E C 1
ATOM 1746 O O . HIS E 1 24 ? 27.980 3.937 65.214 1.00 59.26 419 HIS E O 1
ATOM 1753 N N . VAL E 1 25 ? 28.231 5.236 63.371 1.00 54.44 420 VAL E N 1
ATOM 1754 C CA . VAL E 1 25 ? 26.919 5.045 62.761 1.00 52.80 420 VAL E CA 1
ATOM 1755 C C . VAL E 1 25 ? 27.174 4.491 61.352 1.00 53.32 420 VAL E C 1
ATOM 1756 O O . VAL E 1 25 ? 28.006 5.058 60.634 1.00 53.64 420 VAL E O 1
ATOM 1760 N N . PRO E 1 26 ? 26.494 3.397 60.927 1.00 46.02 421 PRO E N 1
ATOM 1761 C CA . PRO E 1 26 ? 26.717 2.890 59.564 1.00 44.78 421 PRO E CA 1
ATOM 1762 C C . PRO E 1 26 ? 26.504 3.981 58.511 1.00 46.58 421 PRO E C 1
ATOM 1763 O O . PRO E 1 26 ? 25.577 4.787 58.633 1.00 45.14 421 PRO E O 1
ATOM 1767 N N . THR E 1 27 ? 27.402 4.035 57.516 1.00 41.56 422 THR E N 1
ATOM 1768 C CA . THR E 1 27 ? 27.410 5.021 56.427 1.00 41.04 422 THR E CA 1
ATOM 1769 C C . THR E 1 27 ? 26.053 5.190 55.724 1.00 44.17 422 THR E C 1
ATOM 1770 O O . THR E 1 27 ? 25.643 6.321 55.453 1.00 44.27 422 THR E O 1
ATOM 1774 N N . GLU E 1 28 ? 25.343 4.080 55.468 1.00 39.64 423 GLU E N 1
ATOM 1775 C CA . GLU E 1 28 ? 24.025 4.120 54.827 1.00 38.40 423 GLU E CA 1
ATOM 1776 C C . GLU E 1 28 ? 22.969 4.790 55.704 1.00 39.68 423 GLU E C 1
ATOM 1777 O O . GLU E 1 28 ? 22.050 5.393 55.166 1.00 38.02 423 GLU E O 1
ATOM 1783 N N . ASP E 1 29 ? 23.125 4.726 57.046 1.00 36.40 424 ASP E N 1
ATOM 1784 C CA . ASP E 1 29 ? 22.223 5.395 57.997 1.00 36.44 424 ASP E CA 1
ATOM 1785 C C . ASP E 1 29 ? 22.484 6.889 58.000 1.00 39.55 424 ASP E C 1
ATOM 1786 O O . ASP E 1 29 ? 21.525 7.662 58.027 1.00 39.97 424 ASP E O 1
ATOM 1791 N N . VAL E 1 30 ? 23.775 7.300 57.963 1.00 34.70 425 VAL E N 1
ATOM 1792 C CA . VAL E 1 30 ? 24.196 8.710 57.895 1.00 33.96 425 VAL E CA 1
ATOM 1793 C C . VAL E 1 30 ? 23.540 9.344 56.671 1.00 37.47 425 VAL E C 1
ATOM 1794 O O . VAL E 1 30 ? 22.840 10.351 56.810 1.00 37.20 425 VAL E O 1
ATOM 1798 N N . LYS E 1 31 ? 23.711 8.700 55.490 1.00 34.00 426 LYS E N 1
ATOM 1799 C CA . LYS E 1 31 ? 23.146 9.137 54.214 1.00 33.25 426 LYS E CA 1
ATOM 1800 C C . LYS E 1 31 ? 21.611 9.264 54.289 1.00 35.85 426 LYS E C 1
ATOM 1801 O O . LYS E 1 31 ? 21.083 10.309 53.933 1.00 37.16 426 LYS E O 1
ATOM 1807 N N . THR E 1 32 ? 20.915 8.234 54.786 1.00 29.85 427 THR E N 1
ATOM 1808 C CA . THR E 1 32 ? 19.456 8.223 54.922 1.00 29.52 427 THR E CA 1
ATOM 1809 C C . THR E 1 32 ? 18.946 9.338 55.837 1.00 34.37 427 THR E C 1
ATOM 1810 O O . THR E 1 32 ? 18.009 10.049 55.461 1.00 33.44 427 THR E O 1
ATOM 1814 N N . LEU E 1 33 ? 19.565 9.496 57.023 1.00 31.83 428 LEU E N 1
ATOM 1815 C CA . LEU E 1 33 ? 19.173 10.530 57.988 1.00 31.85 428 LEU E CA 1
ATOM 1816 C C . LEU E 1 33 ? 19.359 11.944 57.436 1.00 35.50 428 LEU E C 1
ATOM 1817 O O . LEU E 1 33 ? 18.452 12.767 57.576 1.00 35.32 428 LEU E O 1
ATOM 1822 N N . LEU E 1 34 ? 20.487 12.205 56.742 1.00 32.05 429 LEU E N 1
ATOM 1823 C CA . LEU E 1 34 ? 20.742 13.516 56.119 1.00 32.24 429 LEU E CA 1
ATOM 1824 C C . LEU E 1 34 ? 19.725 13.783 54.993 1.00 36.71 429 LEU E C 1
ATOM 1825 O O . LEU E 1 34 ? 19.274 14.925 54.830 1.00 36.68 429 LEU E O 1
ATOM 1830 N N . GLU E 1 35 ? 19.334 12.713 54.251 1.00 31.57 430 GLU E N 1
ATOM 1831 C CA . GLU E 1 35 ? 18.345 12.810 53.172 1.00 30.86 430 GLU E CA 1
ATOM 1832 C C . GLU E 1 35 ? 16.969 13.188 53.718 1.00 35.58 430 GLU E C 1
ATOM 1833 O O . GLU E 1 35 ? 16.258 13.963 53.079 1.00 36.28 430 GLU E O 1
ATOM 1839 N N . ILE E 1 36 ? 16.591 12.641 54.893 1.00 32.85 431 ILE E N 1
ATOM 1840 C CA . ILE E 1 36 ? 15.311 12.922 55.566 1.00 33.41 431 ILE E CA 1
ATOM 1841 C C . ILE E 1 36 ? 15.257 14.383 56.032 1.00 36.45 431 ILE E C 1
ATOM 1842 O O . ILE E 1 36 ? 14.243 15.067 55.822 1.00 35.46 431 ILE E O 1
ATOM 1847 N N . ARG E 1 37 ? 16.366 14.864 56.632 1.00 32.48 432 ARG E N 1
ATOM 1848 C CA . ARG E 1 37 ? 16.486 16.247 57.090 1.00 32.37 432 ARG E CA 1
ATOM 1849 C C . ARG E 1 37 ? 16.361 17.215 55.906 1.00 36.17 432 ARG E C 1
ATOM 1850 O O . ARG E 1 37 ? 15.609 18.192 55.997 1.00 34.84 432 ARG E O 1
ATOM 1858 N N . LYS E 1 38 ? 17.069 16.913 54.784 1.00 32.95 433 LYS E N 1
ATOM 1859 C CA . LYS E 1 38 ? 17.026 17.719 53.559 1.00 32.01 433 LYS E CA 1
ATOM 1860 C C . LYS E 1 38 ? 15.611 17.768 52.977 1.00 35.57 433 LYS E C 1
ATOM 1861 O O . LYS E 1 38 ? 15.146 18.848 52.619 1.00 36.35 433 LYS E O 1
ATOM 1867 N N . LEU E 1 39 ? 14.919 16.616 52.913 1.00 30.42 434 LEU E N 1
ATOM 1868 C CA . LEU E 1 39 ? 13.533 16.525 52.423 1.00 29.27 434 LEU E CA 1
ATOM 1869 C C . LEU E 1 39 ? 12.599 17.407 53.250 1.00 33.36 434 LEU E C 1
ATOM 1870 O O . LEU E 1 39 ? 11.776 18.113 52.680 1.00 32.72 434 LEU E O 1
ATOM 1875 N N . PHE E 1 40 ? 12.747 17.383 54.593 1.00 32.23 435 PHE E N 1
ATOM 1876 C CA . PHE E 1 40 ? 11.937 18.196 55.509 1.00 32.77 435 PHE E CA 1
ATOM 1877 C C . PHE E 1 40 ? 12.138 19.702 55.267 1.00 36.03 435 PHE E C 1
ATOM 1878 O O . PHE E 1 40 ? 11.154 20.438 55.115 1.00 36.77 435 PHE E O 1
ATOM 1886 N N . LEU E 1 41 ? 13.407 20.138 55.164 1.00 30.63 436 LEU E N 1
ATOM 1887 C CA . LEU E 1 41 ? 13.766 21.540 54.896 1.00 30.17 436 LEU E CA 1
ATOM 1888 C C . LEU E 1 41 ? 13.311 22.017 53.520 1.00 35.83 436 LEU E C 1
ATOM 1889 O O . LEU E 1 41 ? 12.860 23.162 53.392 1.00 35.84 436 LEU E O 1
ATOM 1894 N N . GLU E 1 42 ? 13.377 21.125 52.501 1.00 33.07 437 GLU E N 1
ATOM 1895 C CA . GLU E 1 42 ? 12.915 21.415 51.137 1.00 32.36 437 GLU E CA 1
ATOM 1896 C C . GLU E 1 42 ? 11.408 21.613 51.084 1.00 35.29 437 GLU E C 1
ATOM 1897 O O . GLU E 1 42 ? 10.941 22.403 50.281 1.00 35.97 437 GLU E O 1
ATOM 1903 N N . ILE E 1 43 ? 10.650 20.895 51.926 1.00 31.92 438 ILE E N 1
ATOM 1904 C CA . ILE E 1 43 ? 9.187 21.029 52.025 1.00 32.24 438 ILE E CA 1
ATOM 1905 C C . ILE E 1 43 ? 8.852 22.426 52.602 1.00 37.64 438 ILE E C 1
ATOM 1906 O O . ILE E 1 43 ? 7.949 23.091 52.094 1.00 38.04 438 ILE E O 1
ATOM 1911 N N . GLN E 1 44 ? 9.619 22.871 53.625 1.00 34.13 439 GLN E N 1
ATOM 1912 C CA . GLN E 1 44 ? 9.469 24.198 54.248 1.00 34.24 439 GLN E CA 1
ATOM 1913 C C . GLN E 1 44 ? 9.756 25.309 53.230 1.00 37.88 439 GLN E C 1
ATOM 1914 O O . GLN E 1 44 ? 8.965 26.248 53.117 1.00 37.27 439 GLN E O 1
ATOM 1920 N N . LYS E 1 45 ? 10.854 25.172 52.451 1.00 33.76 440 LYS E N 1
ATOM 1921 C CA . LYS E 1 45 ? 11.228 26.122 51.397 1.00 33.50 440 LYS E CA 1
ATOM 1922 C C . LYS E 1 45 ? 10.135 26.205 50.321 1.00 38.17 440 LYS E C 1
ATOM 1923 O O . LYS E 1 45 ? 9.794 27.306 49.898 1.00 38.25 440 LYS E O 1
ATOM 1929 N N . LEU E 1 46 ? 9.561 25.048 49.911 1.00 34.24 441 LEU E N 1
ATOM 1930 C CA . LEU E 1 46 ? 8.482 25.001 48.920 1.00 33.59 441 LEU E CA 1
ATOM 1931 C C . LEU E 1 46 ? 7.228 25.731 49.405 1.00 39.54 441 LEU E C 1
ATOM 1932 O O . LEU E 1 46 ? 6.586 26.419 48.612 1.00 39.58 441 LEU E O 1
ATOM 1937 N N . LYS E 1 47 ? 6.893 25.595 50.702 1.00 37.57 442 LYS E N 1
ATOM 1938 C CA . LYS E 1 47 ? 5.732 26.265 51.309 1.00 38.15 442 LYS E CA 1
ATOM 1939 C C . LYS E 1 47 ? 5.909 27.793 51.307 1.00 45.00 442 LYS E C 1
ATOM 1940 O O . LYS E 1 47 ? 4.961 28.516 50.990 1.00 43.69 442 LYS E O 1
ATOM 1946 N N . VAL E 1 48 ? 7.142 28.272 51.609 1.00 43.47 443 VAL E N 1
ATOM 1947 C CA . VAL E 1 48 ? 7.525 29.694 51.611 1.00 43.73 443 VAL E CA 1
ATOM 1948 C C . VAL E 1 48 ? 7.445 30.255 50.173 1.00 48.76 443 VAL E C 1
ATOM 1949 O O . VAL E 1 48 ? 6.886 31.332 49.975 1.00 49.45 443 VAL E O 1
ATOM 1953 N N . GLU E 1 49 ? 7.970 29.514 49.175 1.00 44.40 444 GLU E N 1
ATOM 1954 C CA . GLU E 1 49 ? 7.930 29.914 47.757 1.00 43.45 444 GLU E CA 1
ATOM 1955 C C . GLU E 1 49 ? 6.499 29.984 47.225 1.00 46.47 444 GLU E C 1
ATOM 1956 O O . GLU E 1 49 ? 6.204 30.853 46.407 1.00 47.36 444 GLU E O 1
ATOM 1962 N N . LEU E 1 50 ? 5.620 29.073 47.681 1.00 41.30 445 LEU E N 1
ATOM 1963 C CA . LEU E 1 50 ? 4.215 29.045 47.275 1.00 40.77 445 LEU E CA 1
ATOM 1964 C C . LEU E 1 50 ? 3.426 30.229 47.827 1.00 46.63 445 LEU E C 1
ATOM 1965 O O . LEU E 1 50 ? 2.600 30.777 47.104 1.00 45.87 445 LEU E O 1
ATOM 1970 N N . GLN E 1 51 ? 3.700 30.652 49.082 1.00 45.85 446 GLN E N 1
ATOM 1971 C CA . GLN E 1 51 ? 3.042 31.830 49.669 1.00 47.32 446 GLN E CA 1
ATOM 1972 C C . GLN E 1 51 ? 3.583 33.119 49.019 1.00 54.28 446 GLN E C 1
ATOM 1973 O O . GLN E 1 51 ? 2.837 34.082 48.842 1.00 54.77 446 GLN E O 1
ATOM 1979 N N . GLY E 1 52 ? 4.841 33.065 48.567 1.00 51.92 447 GLY E N 1
ATOM 1980 C CA . GLY E 1 52 ? 5.506 34.143 47.845 1.00 52.21 447 GLY E CA 1
ATOM 1981 C C . GLY E 1 52 ? 4.941 34.347 46.450 1.00 57.54 447 GLY E C 1
ATOM 1982 O O . GLY E 1 52 ? 4.780 35.489 46.015 1.00 58.05 447 GLY E O 1
ATOM 1983 N N . LEU E 1 53 ? 4.630 33.241 45.739 1.00 54.44 448 LEU E N 1
ATOM 1984 C CA . LEU E 1 53 ? 4.027 33.271 44.400 1.00 54.49 448 LEU E CA 1
ATOM 1985 C C . LEU E 1 53 ? 2.568 33.757 44.467 1.00 58.77 448 LEU E C 1
ATOM 1986 O O . LEU E 1 53 ? 2.113 34.464 43.575 1.00 57.96 448 LEU E O 1
ATOM 1991 N N . SER E 1 54 ? 1.860 33.406 45.546 1.00 56.91 449 SER E N 1
ATOM 1992 C CA . SER E 1 54 ? 0.483 33.829 45.804 1.00 57.93 449 SER E CA 1
ATOM 1993 C C . SER E 1 54 ? 0.436 35.344 46.108 1.00 63.54 449 SER E C 1
ATOM 1994 O O . SER E 1 54 ? -0.468 36.032 45.629 1.00 63.22 449 SER E O 1
ATOM 1997 N N . LYS E 1 55 ? 1.426 35.856 46.875 1.00 61.10 450 LYS E N 1
ATOM 1998 C CA . LYS E 1 55 ? 1.588 37.272 47.219 1.00 61.26 450 LYS E CA 1
ATOM 1999 C C . LYS E 1 55 ? 1.899 38.091 45.947 1.00 65.81 450 LYS E C 1
ATOM 2000 O O . LYS E 1 55 ? 1.297 39.144 45.752 1.00 65.49 450 LYS E O 1
ATOM 2006 N N . GLU E 1 56 ? 2.798 37.585 45.074 1.00 62.83 451 GLU E N 1
ATOM 2007 C CA . GLU E 1 56 ? 3.181 38.200 43.791 1.00 62.94 451 GLU E CA 1
ATOM 2008 C C . GLU E 1 56 ? 1.959 38.331 42.861 1.00 67.11 451 GLU E C 1
ATOM 2009 O O . GLU E 1 56 ? 1.798 39.352 42.190 1.00 66.30 451 GLU E O 1
ATOM 2015 N N . PHE E 1 57 ? 1.087 37.312 42.870 1.00 64.49 452 PHE E N 1
ATOM 2016 C CA . PHE E 1 57 ? -0.158 37.252 42.102 1.00 64.45 452 PHE E CA 1
ATOM 2017 C C . PHE E 1 57 ? -1.144 38.338 42.573 1.00 68.38 452 PHE E C 1
ATOM 2018 O O . PHE E 1 57 ? -1.745 39.018 41.743 1.00 67.47 452 PHE E O 1
ATOM 2026 N N . LEU E 1 58 ? -1.290 38.499 43.907 1.00 65.80 453 LEU E N 1
ATOM 2027 C CA . LEU E 1 58 ? -2.146 39.494 44.559 1.00 65.89 453 LEU E CA 1
ATOM 2028 C C . LEU E 1 58 ? -1.652 40.922 44.287 1.00 71.86 453 LEU E C 1
ATOM 2029 O O . LEU E 1 58 ? -2.480 41.798 44.030 1.00 70.95 453 LEU E O 1
ATOM 2034 N N . GLU E 1 59 ? -0.317 41.149 44.335 1.00 70.27 454 GLU E N 1
ATOM 2035 C CA . GLU E 1 59 ? 0.307 42.455 44.075 1.00 70.93 454 GLU E CA 1
ATOM 2036 C C . GLU E 1 59 ? 0.063 42.921 42.640 1.00 76.61 454 GLU E C 1
ATOM 2037 O O . GLU E 1 59 ? -0.176 44.110 42.424 1.00 76.22 454 GLU E O 1
ATOM 2043 N N . HIS E 1 60 ? 0.088 41.977 41.675 1.00 74.66 455 HIS E N 1
ATOM 2044 C CA . HIS E 1 60 ? -0.189 42.207 40.253 1.00 75.38 455 HIS E CA 1
ATOM 2045 C C . HIS E 1 60 ? -1.637 42.719 40.078 1.00 80.35 455 HIS E C 1
ATOM 2046 O O . HIS E 1 60 ? -1.886 43.602 39.252 1.00 80.11 455 HIS E O 1
ATOM 2053 N N . ILE E 1 61 ? -2.571 42.171 40.878 1.00 77.07 456 ILE E N 1
ATOM 2054 C CA . ILE E 1 61 ? -3.992 42.517 40.886 1.00 76.87 456 ILE E CA 1
ATOM 2055 C C . ILE E 1 61 ? -4.225 43.896 41.508 1.00 80.41 456 ILE E C 1
ATOM 2056 O O . ILE E 1 61 ? -4.903 44.723 40.897 1.00 80.16 456 ILE E O 1
ATOM 2061 N N . LEU E 1 62 ? -3.658 44.137 42.711 1.00 76.61 457 LEU E N 1
ATOM 2062 C CA . LEU E 1 62 ? -3.778 45.392 43.463 1.00 76.35 457 LEU E CA 1
ATOM 2063 C C . LEU E 1 62 ? -3.143 46.594 42.763 1.00 81.22 457 LEU E C 1
ATOM 2064 O O . LEU E 1 62 ? -3.682 47.699 42.859 1.00 81.27 457 LEU E O 1
ATOM 2069 N N . HIS E 1 63 ? -2.016 46.374 42.079 1.00 77.65 458 HIS E N 1
ATOM 2070 C CA . HIS E 1 63 ? -1.288 47.407 41.350 1.00 103.97 458 HIS E CA 1
ATOM 2071 C C . HIS E 1 63 ? -0.952 46.987 39.934 1.00 131.70 458 HIS E C 1
ATOM 2072 O O . HIS E 1 63 ? -1.641 47.365 38.983 1.00 93.06 458 HIS E O 1
ATOM 2073 N N . ASP F 1 8 ? 39.034 14.907 24.226 1.00 78.03 403 ASP F N 1
ATOM 2074 C CA . ASP F 1 8 ? 38.304 15.762 25.152 1.00 77.98 403 ASP F CA 1
ATOM 2075 C C . ASP F 1 8 ? 37.538 14.921 26.185 1.00 80.85 403 ASP F C 1
ATOM 2076 O O . ASP F 1 8 ? 37.895 14.946 27.364 1.00 81.36 403 ASP F O 1
ATOM 2081 N N . VAL F 1 9 ? 36.507 14.168 25.738 1.00 75.26 404 VAL F N 1
ATOM 2082 C CA . VAL F 1 9 ? 35.657 13.313 26.583 1.00 73.97 404 VAL F CA 1
ATOM 2083 C C . VAL F 1 9 ? 36.449 12.148 27.185 1.00 74.95 404 VAL F C 1
ATOM 2084 O O . VAL F 1 9 ? 36.431 11.975 28.404 1.00 74.31 404 VAL F O 1
ATOM 2088 N N . CYS F 1 10 ? 37.151 11.370 26.331 1.00 69.77 405 CYS F N 1
ATOM 2089 C CA . CYS F 1 10 ? 37.962 10.222 26.744 1.00 68.72 405 CYS F CA 1
ATOM 2090 C C . CYS F 1 10 ? 39.124 10.632 27.643 1.00 69.16 405 CYS F C 1
ATOM 2091 O O . CYS F 1 10 ? 39.429 9.917 28.595 1.00 68.22 405 CYS F O 1
ATOM 2094 N N . GLY F 1 11 ? 39.722 11.792 27.356 1.00 63.77 406 GLY F N 1
ATOM 2095 C CA . GLY F 1 11 ? 40.808 12.372 28.139 1.00 62.47 406 GLY F CA 1
ATOM 2096 C C . GLY F 1 11 ? 40.354 12.780 29.527 1.00 63.48 406 GLY F C 1
ATOM 2097 O O . GLY F 1 11 ? 41.085 12.578 30.504 1.00 63.04 406 GLY F O 1
ATOM 2098 N N . GLU F 1 12 ? 39.123 13.331 29.621 1.00 57.52 407 GLU F N 1
ATOM 2099 C CA . GLU F 1 12 ? 38.487 13.744 30.873 1.00 56.31 407 GLU F CA 1
ATOM 2100 C C . GLU F 1 12 ? 38.229 12.514 31.756 1.00 57.67 407 GLU F C 1
ATOM 2101 O O . GLU F 1 12 ? 38.619 12.518 32.923 1.00 57.19 407 GLU F O 1
ATOM 2107 N N . VAL F 1 13 ? 37.610 11.455 31.176 1.00 52.52 408 VAL F N 1
ATOM 2108 C CA . VAL F 1 13 ? 37.292 10.187 31.845 1.00 51.27 408 VAL F CA 1
ATOM 2109 C C . VAL F 1 13 ? 38.590 9.538 32.361 1.00 55.08 408 VAL F C 1
ATOM 2110 O O . VAL F 1 13 ? 38.654 9.161 33.535 1.00 54.83 408 VAL F O 1
ATOM 2114 N N . ALA F 1 14 ? 39.632 9.464 31.496 1.00 51.65 409 ALA F N 1
ATOM 2115 C CA . ALA F 1 14 ? 40.947 8.901 31.838 1.00 51.71 409 ALA F CA 1
ATOM 2116 C C . ALA F 1 14 ? 41.594 9.661 32.991 1.00 56.88 409 ALA F C 1
ATOM 2117 O O . ALA F 1 14 ? 42.191 9.032 33.865 1.00 56.70 409 ALA F O 1
ATOM 2119 N N . TYR F 1 15 ? 41.439 11.006 33.012 1.00 54.40 410 TYR F N 1
ATOM 2120 C CA . TYR F 1 15 ? 41.967 11.845 34.082 1.00 55.03 410 TYR F CA 1
ATOM 2121 C C . TYR F 1 15 ? 41.277 11.560 35.424 1.00 57.34 410 TYR F C 1
ATOM 2122 O O . TYR F 1 15 ? 41.966 11.333 36.419 1.00 57.33 410 TYR F O 1
ATOM 2131 N N . ILE F 1 16 ? 39.929 11.542 35.446 1.00 51.92 411 ILE F N 1
ATOM 2132 C CA . ILE F 1 16 ? 39.147 11.230 36.657 1.00 50.50 411 ILE F CA 1
ATOM 2133 C C . ILE F 1 16 ? 39.516 9.832 37.184 1.00 52.55 411 ILE F C 1
ATOM 2134 O O . ILE F 1 16 ? 39.710 9.673 38.389 1.00 50.98 411 ILE F O 1
ATOM 2139 N N . GLN F 1 17 ? 39.671 8.841 36.273 1.00 50.14 412 GLN F N 1
ATOM 2140 C CA . GLN F 1 17 ? 40.070 7.469 36.615 1.00 50.43 412 GLN F CA 1
ATOM 2141 C C . GLN F 1 17 ? 41.425 7.435 37.335 1.00 56.72 412 GLN F C 1
ATOM 2142 O O . GLN F 1 17 ? 41.553 6.712 38.322 1.00 56.84 412 GLN F O 1
ATOM 2148 N N . SER F 1 18 ? 42.412 8.236 36.867 1.00 54.38 413 SER F N 1
ATOM 2149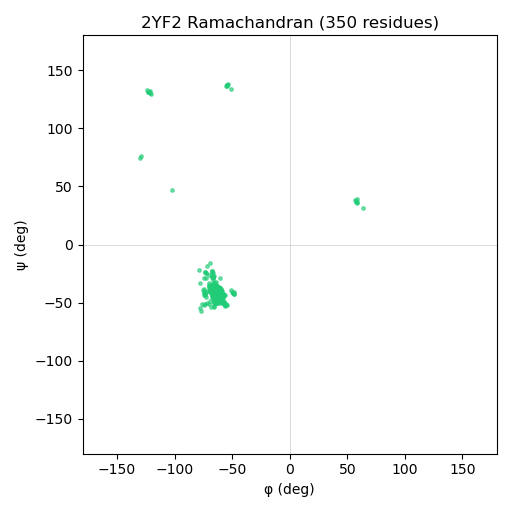 C CA . SER F 1 18 ? 43.747 8.342 37.465 1.00 54.90 413 SER F CA 1
ATOM 2150 C C . SER F 1 18 ? 43.674 8.889 38.889 1.00 58.80 413 SER F C 1
ATOM 2151 O O . SER F 1 18 ? 44.323 8.348 39.779 1.00 58.36 413 SER F O 1
ATOM 2154 N N . VAL F 1 19 ? 42.878 9.952 39.101 1.00 55.90 414 VAL F N 1
ATOM 2155 C CA . VAL F 1 19 ? 42.680 10.609 40.401 1.00 56.19 414 VAL F CA 1
ATOM 2156 C C . VAL F 1 19 ? 42.020 9.644 41.406 1.00 61.94 414 VAL F C 1
ATOM 2157 O O . VAL F 1 19 ? 42.531 9.479 42.516 1.00 61.74 414 VAL F O 1
ATOM 2161 N N . VAL F 1 20 ? 40.919 8.981 40.993 1.00 59.68 415 VAL F N 1
ATOM 2162 C CA . VAL F 1 20 ? 40.173 8.011 41.811 1.00 59.73 415 VAL F CA 1
ATOM 2163 C C . VAL F 1 20 ? 41.066 6.818 42.201 1.00 64.28 415 VAL F C 1
ATOM 2164 O O . VAL F 1 20 ? 41.096 6.448 43.374 1.00 63.82 415 VAL F O 1
ATOM 2168 N N . SER F 1 21 ? 41.831 6.267 41.234 1.00 61.94 416 SER F N 1
ATOM 2169 C CA . SER F 1 21 ? 42.764 5.152 41.448 1.00 62.53 416 SER F CA 1
ATOM 2170 C C . SER F 1 21 ? 43.860 5.501 42.451 1.00 68.66 416 SER F C 1
ATOM 2171 O O . SER F 1 21 ? 44.232 4.647 43.255 1.00 68.92 416 SER F O 1
ATOM 2174 N N . ASP F 1 22 ? 44.352 6.756 42.425 1.00 66.29 417 ASP F N 1
ATOM 2175 C CA . ASP F 1 22 ? 45.386 7.252 43.335 1.00 66.84 417 ASP F CA 1
ATOM 2176 C C . ASP F 1 22 ? 44.923 7.357 44.794 1.00 71.28 417 ASP F C 1
ATOM 2177 O O . ASP F 1 22 ? 45.766 7.332 45.689 1.00 71.29 417 ASP F O 1
ATOM 2182 N N . CYS F 1 23 ? 43.601 7.473 45.037 1.00 68.03 418 CYS F N 1
ATOM 2183 C CA . CYS F 1 23 ? 43.047 7.553 46.393 1.00 68.00 418 CYS F CA 1
ATOM 2184 C C . CYS F 1 23 ? 43.093 6.196 47.118 1.00 69.33 418 CYS F C 1
ATOM 2185 O O . CYS F 1 23 ? 43.085 6.175 48.349 1.00 68.54 418 CYS F O 1
ATOM 2188 N N . HIS F 1 24 ? 43.137 5.074 46.355 1.00 64.96 419 HIS F N 1
ATOM 2189 C CA . HIS F 1 24 ? 43.141 3.679 46.836 1.00 64.45 419 HIS F CA 1
ATOM 2190 C C . HIS F 1 24 ? 41.910 3.367 47.705 1.00 66.02 419 HIS F C 1
ATOM 2191 O O . HIS F 1 24 ? 41.981 2.630 48.695 1.00 65.73 419 HIS F O 1
ATOM 2198 N N . VAL F 1 25 ? 40.778 3.964 47.310 1.00 60.12 420 VAL F N 1
ATOM 2199 C CA . VAL F 1 25 ? 39.474 3.849 47.954 1.00 58.30 420 VAL F CA 1
ATOM 2200 C C . VAL F 1 25 ? 38.503 3.323 46.883 1.00 57.96 420 VAL F C 1
ATOM 2201 O O . VAL F 1 25 ? 38.485 3.869 45.773 1.00 56.76 420 VAL F O 1
ATOM 2205 N N . PRO F 1 26 ? 37.686 2.281 47.177 1.00 51.81 421 PRO F N 1
ATOM 2206 C CA . PRO F 1 26 ? 36.721 1.804 46.170 1.00 50.86 421 PRO F CA 1
ATOM 2207 C C . PRO F 1 26 ? 35.827 2.941 45.662 1.00 53.01 421 PRO F C 1
ATOM 2208 O O . PRO F 1 26 ? 35.402 3.793 46.442 1.00 53.17 421 PRO F O 1
ATOM 2212 N N . THR F 1 27 ? 35.597 2.976 44.344 1.00 47.38 422 THR F N 1
ATOM 2213 C CA . THR F 1 27 ? 34.814 3.987 43.632 1.00 46.43 422 THR F CA 1
ATOM 2214 C C . THR F 1 27 ? 33.431 4.253 44.257 1.00 48.23 422 THR F C 1
ATOM 2215 O O . THR F 1 27 ? 33.027 5.417 44.360 1.00 48.47 422 THR F O 1
ATOM 2219 N N . GLU F 1 28 ? 32.728 3.191 44.705 1.00 41.53 423 GLU F N 1
ATOM 2220 C CA . GLU F 1 28 ? 31.412 3.339 45.339 1.00 40.09 423 GLU F CA 1
ATOM 2221 C C . GLU F 1 28 ? 31.491 4.053 46.691 1.00 42.32 423 GLU F C 1
ATOM 2222 O O . GLU F 1 28 ? 30.531 4.720 47.080 1.00 40.41 423 GLU F O 1
ATOM 2228 N N . ASP F 1 29 ? 32.643 3.936 47.390 1.00 39.38 424 ASP F N 1
ATOM 2229 C CA . ASP F 1 29 ? 32.873 4.626 48.665 1.00 39.51 424 ASP F CA 1
ATOM 2230 C C . ASP F 1 29 ? 33.126 6.105 48.416 1.00 42.82 424 ASP F C 1
ATOM 2231 O O . ASP F 1 29 ? 32.603 6.934 49.162 1.00 43.18 424 ASP F O 1
ATOM 2236 N N . VAL F 1 30 ? 33.912 6.436 47.356 1.00 37.61 425 VAL F N 1
ATOM 2237 C CA . VAL F 1 30 ? 34.208 7.818 46.945 1.00 36.14 425 VAL F CA 1
ATOM 2238 C C . VAL F 1 30 ? 32.873 8.530 46.686 1.00 39.06 425 VAL F C 1
ATOM 2239 O O . VAL F 1 30 ? 32.606 9.571 47.288 1.00 37.89 425 VAL F O 1
ATOM 2243 N N . LYS F 1 31 ? 32.009 7.907 45.866 1.00 35.19 426 LYS F N 1
ATOM 2244 C CA . LYS F 1 31 ? 30.688 8.419 45.514 1.00 34.51 426 LYS F CA 1
ATOM 2245 C C . LYS F 1 31 ? 29.825 8.649 46.764 1.00 38.99 426 LYS F C 1
ATOM 2246 O O . LYS F 1 31 ? 29.293 9.740 46.926 1.00 39.23 426 LYS F O 1
ATOM 2252 N N . THR F 1 32 ? 29.727 7.646 47.662 1.00 35.56 427 THR F N 1
ATOM 2253 C CA . THR F 1 32 ? 28.943 7.727 48.906 1.00 34.67 427 THR F CA 1
ATOM 2254 C C . THR F 1 32 ? 29.420 8.856 49.827 1.00 36.49 427 THR F C 1
ATOM 2255 O O . THR F 1 32 ? 28.595 9.641 50.314 1.00 34.51 427 THR F O 1
ATOM 2259 N N . LEU F 1 33 ? 30.747 8.934 50.057 1.00 32.96 428 LEU F N 1
ATOM 2260 C CA . LEU F 1 33 ? 31.334 9.962 50.922 1.00 33.21 428 LEU F CA 1
ATOM 2261 C C . LEU F 1 33 ? 31.095 11.377 50.392 1.00 37.58 428 LEU F C 1
ATOM 2262 O O . LEU F 1 33 ? 30.704 12.258 51.169 1.00 37.59 428 LEU F O 1
ATOM 2267 N N . LEU F 1 34 ? 31.245 11.580 49.060 1.00 34.51 429 LEU F N 1
ATOM 2268 C CA . LEU F 1 34 ? 31.005 12.889 48.430 1.00 34.56 429 LEU F CA 1
ATOM 2269 C C . LEU F 1 34 ? 29.521 13.261 48.512 1.00 38.84 429 LEU F C 1
ATOM 2270 O O . LEU F 1 34 ? 29.193 14.437 48.712 1.00 38.04 429 LEU F O 1
ATOM 2275 N N . GLU F 1 35 ? 28.627 12.246 48.410 1.00 34.23 430 GLU F N 1
ATOM 2276 C CA . GLU F 1 35 ? 27.176 12.438 48.520 1.00 33.76 430 GLU F CA 1
ATOM 2277 C C . GLU F 1 35 ? 26.787 12.915 49.928 1.00 38.44 430 GLU F C 1
ATOM 2278 O O . GLU F 1 35 ? 25.897 13.753 50.060 1.00 38.03 430 GLU F O 1
ATOM 2284 N N . ILE F 1 36 ? 27.457 12.375 50.971 1.00 35.13 431 ILE F N 1
ATOM 2285 C CA . ILE F 1 36 ? 27.226 12.741 52.375 1.00 34.86 431 ILE F CA 1
ATOM 2286 C C . ILE F 1 36 ? 27.661 14.189 52.627 1.00 39.88 431 ILE F C 1
ATOM 2287 O O . ILE F 1 36 ? 26.911 14.950 53.245 1.00 40.01 431 ILE F O 1
ATOM 2292 N N . ARG F 1 37 ? 28.847 14.573 52.115 1.00 36.30 432 ARG F N 1
ATOM 2293 C CA . ARG F 1 37 ? 29.375 15.933 52.227 1.00 35.68 432 ARG F CA 1
ATOM 2294 C C . ARG F 1 37 ? 28.425 16.937 51.547 1.00 39.31 432 ARG F C 1
ATOM 2295 O O . ARG F 1 37 ? 28.111 17.972 52.136 1.00 40.24 432 ARG F O 1
ATOM 2303 N N . LYS F 1 38 ? 27.940 16.609 50.337 1.00 34.38 433 LYS F N 1
ATOM 2304 C CA . LYS F 1 38 ? 27.010 17.447 49.582 1.00 33.58 433 LYS F CA 1
ATOM 2305 C C . LYS F 1 38 ? 25.688 17.622 50.341 1.00 38.12 433 LYS F C 1
ATOM 2306 O O . LYS F 1 38 ? 25.195 18.746 50.448 1.00 39.11 433 LYS F O 1
ATOM 2312 N N . LEU F 1 39 ? 25.136 16.525 50.887 1.00 33.23 434 LEU F N 1
ATOM 2313 C CA . LEU F 1 39 ? 23.897 16.547 51.678 1.00 32.83 434 LEU F CA 1
ATOM 2314 C C . LEU F 1 39 ? 24.041 17.465 52.902 1.00 37.31 434 LEU F C 1
ATOM 2315 O O . LEU F 1 39 ? 23.140 18.257 53.172 1.00 35.12 434 LEU F O 1
ATOM 2320 N N . PHE F 1 40 ? 25.183 17.371 53.617 1.00 36.37 435 PHE F N 1
ATOM 2321 C CA . PHE F 1 40 ? 25.480 18.198 54.795 1.00 37.63 435 PHE F CA 1
ATOM 2322 C C . PHE F 1 40 ? 25.498 19.691 54.440 1.00 40.98 435 PHE F C 1
ATOM 2323 O O . PHE F 1 40 ? 24.824 20.476 55.111 1.00 41.18 435 PHE F O 1
ATOM 2331 N N . LEU F 1 41 ? 26.213 20.065 53.354 1.00 36.33 436 LEU F N 1
ATOM 2332 C CA . LEU F 1 41 ? 26.315 21.451 52.881 1.00 35.43 436 LEU F CA 1
ATOM 2333 C C . LEU F 1 41 ? 24.973 22.004 52.401 1.00 38.04 436 LEU F C 1
ATOM 2334 O O . LEU F 1 41 ? 24.654 23.168 52.666 1.00 38.91 436 LEU F O 1
ATOM 2339 N N . GLU F 1 42 ? 24.173 21.162 51.738 1.00 32.67 437 GLU F N 1
ATOM 2340 C CA . GLU F 1 42 ? 22.834 21.535 51.249 1.00 31.88 437 GLU F CA 1
ATOM 2341 C C . GLU F 1 42 ? 21.875 21.831 52.392 1.00 34.72 437 GLU F C 1
ATOM 2342 O O . GLU F 1 42 ? 21.022 22.696 52.250 1.00 34.42 437 GLU F O 1
ATOM 2348 N N . ILE F 1 43 ? 22.011 21.108 53.516 1.00 31.85 438 ILE F N 1
ATOM 2349 C CA . ILE F 1 43 ? 21.193 21.303 54.717 1.00 32.32 438 ILE F CA 1
ATOM 2350 C C . ILE F 1 43 ? 21.526 22.676 55.330 1.00 35.78 438 ILE F C 1
ATOM 2351 O O . ILE F 1 43 ? 20.606 23.413 55.702 1.00 35.66 438 ILE F O 1
ATOM 2356 N N . GLN F 1 44 ? 22.836 23.018 55.407 1.00 30.90 439 GLN F N 1
ATOM 2357 C CA . GLN F 1 44 ? 23.327 24.299 55.935 1.00 30.41 439 GLN F CA 1
ATOM 2358 C C . GLN F 1 44 ? 22.790 25.458 55.092 1.00 36.17 439 GLN F C 1
ATOM 2359 O O . GLN F 1 44 ? 22.259 26.422 55.655 1.00 35.87 439 GLN F O 1
ATOM 2365 N N . LYS F 1 45 ? 22.888 25.343 53.744 1.00 33.50 440 LYS F N 1
ATOM 2366 C CA . LYS F 1 45 ? 22.397 26.347 52.805 1.00 33.78 440 LYS F CA 1
ATOM 2367 C C . LYS F 1 45 ? 20.883 26.556 52.972 1.00 40.24 440 LYS F C 1
ATOM 2368 O O . LYS F 1 45 ? 20.433 27.699 52.998 1.00 40.18 440 LYS F O 1
ATOM 2374 N N . LEU F 1 46 ? 20.110 25.458 53.114 1.00 37.47 441 LEU F N 1
ATOM 2375 C CA . LEU F 1 46 ? 18.659 25.529 53.300 1.00 37.19 441 LEU F CA 1
ATOM 2376 C C . LEU F 1 46 ? 18.278 26.255 54.595 1.00 41.00 441 LEU F C 1
ATOM 2377 O O . LEU F 1 46 ? 17.320 27.027 54.596 1.00 39.38 441 LEU F O 1
ATOM 2382 N N . LYS F 1 47 ? 19.035 26.017 55.680 1.00 38.71 442 LYS F N 1
ATOM 2383 C CA . LYS F 1 47 ? 18.794 26.651 56.976 1.00 39.81 442 LYS F CA 1
ATOM 2384 C C . LYS F 1 47 ? 19.008 28.161 56.909 1.00 46.48 442 LYS F C 1
ATOM 2385 O O . LYS F 1 47 ? 18.185 28.913 57.438 1.00 46.20 442 LYS F O 1
ATOM 2391 N N . VAL F 1 48 ? 20.080 28.597 56.218 1.00 44.52 443 VAL F N 1
ATOM 2392 C CA . VAL F 1 48 ? 20.408 30.014 56.019 1.00 44.77 443 VAL F CA 1
ATOM 2393 C C . VAL F 1 48 ? 19.335 30.695 55.146 1.00 50.50 443 VAL F C 1
ATOM 2394 O O . VAL F 1 48 ? 18.877 31.786 55.497 1.00 50.22 443 VAL F O 1
ATOM 2398 N N . GLU F 1 49 ? 18.910 30.037 54.045 1.00 47.73 444 GLU F N 1
ATOM 2399 C CA . GLU F 1 49 ? 17.861 30.565 53.158 1.00 47.92 444 GLU F CA 1
ATOM 2400 C C . GLU F 1 49 ? 16.511 30.715 53.866 1.00 54.62 444 GLU F C 1
ATOM 2401 O O . GLU F 1 49 ? 15.791 31.674 53.592 1.00 54.61 444 GLU F O 1
ATOM 2407 N N . LEU F 1 50 ? 16.146 29.750 54.728 1.00 53.64 445 LEU F N 1
ATOM 2408 C CA . LEU F 1 50 ? 14.860 29.740 55.429 1.00 54.64 445 LEU F CA 1
ATOM 2409 C C . LEU F 1 50 ? 14.710 30.830 56.468 1.00 63.36 445 LEU F C 1
ATOM 2410 O O . LEU F 1 50 ? 13.623 31.404 56.574 1.00 63.02 445 LEU F O 1
ATOM 2415 N N . GLN F 1 51 ? 15.781 31.138 57.225 1.00 63.96 446 GLN F N 1
ATOM 2416 C CA . GLN F 1 51 ? 15.699 32.237 58.192 1.00 65.61 446 GLN F CA 1
ATOM 2417 C C . GLN F 1 51 ? 15.760 33.615 57.549 1.00 72.12 446 GLN F C 1
ATOM 2418 O O . GLN F 1 51 ? 15.053 34.514 58.004 1.00 72.79 446 GLN F O 1
ATOM 2424 N N . GLY F 1 52 ? 16.608 33.771 56.533 1.00 69.11 447 GLY F N 1
ATOM 2425 C CA . GLY F 1 52 ? 16.788 35.029 55.815 1.00 98.40 447 GLY F CA 1
ATOM 2426 C C . GLY F 1 52 ? 15.542 35.526 55.107 1.00 127.20 447 GLY F C 1
ATOM 2427 O O . GLY F 1 52 ? 14.847 34.760 54.438 1.00 86.35 447 GLY F O 1
ATOM 2428 N N . ASP G 1 8 ? 18.299 16.513 15.638 1.00 79.86 403 ASP G N 1
ATOM 2429 C CA . ASP G 1 8 ? 17.941 15.125 15.358 1.00 79.34 403 ASP G CA 1
ATOM 2430 C C . ASP G 1 8 ? 18.351 14.224 16.527 1.00 81.05 403 ASP G C 1
ATOM 2431 O O . ASP G 1 8 ? 19.543 14.061 16.807 1.00 81.21 403 ASP G O 1
ATOM 2436 N N . VAL G 1 9 ? 17.338 13.679 17.227 1.00 74.88 404 VAL G N 1
ATOM 2437 C CA . VAL G 1 9 ? 17.431 12.810 18.407 1.00 73.36 404 VAL G CA 1
ATOM 2438 C C . VAL G 1 9 ? 18.316 11.586 18.147 1.00 73.92 404 VAL G C 1
ATOM 2439 O O . VAL G 1 9 ? 19.232 11.333 18.931 1.00 73.26 404 VAL G O 1
ATOM 2443 N N . CYS G 1 10 ? 18.041 10.837 17.049 1.00 67.94 405 CYS G N 1
ATOM 2444 C CA . CYS G 1 10 ? 18.779 9.629 16.661 1.00 66.34 405 CYS G CA 1
ATOM 2445 C C . CYS G 1 10 ? 20.247 9.932 16.358 1.00 67.58 405 CYS G C 1
ATOM 2446 O O . CYS G 1 10 ? 21.112 9.138 16.715 1.00 66.60 405 CYS G O 1
ATOM 2449 N N . GLY G 1 11 ? 20.501 11.083 15.732 1.00 63.17 406 GLY G N 1
ATOM 2450 C CA . GLY G 1 11 ? 21.840 11.565 15.400 1.00 62.65 406 GLY G CA 1
ATOM 2451 C C . GLY G 1 11 ? 22.650 11.887 16.641 1.00 65.12 406 GLY G C 1
ATOM 2452 O O . GLY G 1 11 ? 23.847 11.583 16.700 1.00 64.70 406 GLY G O 1
ATOM 2453 N N . GLU G 1 12 ? 21.980 12.481 17.655 1.00 60.02 407 GLU G N 1
ATOM 2454 C CA . GLU G 1 12 ? 22.565 12.828 18.954 1.00 59.09 407 GLU G CA 1
ATOM 2455 C C . GLU G 1 12 ? 22.975 11.550 19.700 1.00 59.09 407 GLU G C 1
ATOM 2456 O O . GLU G 1 12 ? 24.117 11.453 20.150 1.00 58.19 407 GLU G O 1
ATOM 2462 N N . VAL G 1 13 ? 22.054 10.562 19.781 1.00 53.25 408 VAL G N 1
ATOM 2463 C CA . VAL G 1 13 ? 22.274 9.263 20.431 1.00 52.05 408 VAL G CA 1
ATOM 2464 C C . VAL G 1 13 ? 23.451 8.525 19.759 1.00 55.68 408 VAL G C 1
ATOM 2465 O O . VAL G 1 13 ? 24.364 8.063 20.458 1.00 55.08 408 VAL G O 1
ATOM 2469 N N . ALA G 1 14 ? 23.451 8.477 18.406 1.00 52.54 409 ALA G N 1
ATOM 2470 C CA . ALA G 1 14 ? 24.505 7.843 17.604 1.00 52.50 409 ALA G CA 1
ATOM 2471 C C . ALA G 1 14 ? 25.866 8.511 17.848 1.00 56.76 409 ALA G C 1
ATOM 2472 O O . ALA G 1 14 ? 26.873 7.804 17.931 1.00 56.05 409 ALA G O 1
ATOM 2474 N N . TYR G 1 15 ? 25.889 9.858 17.994 1.00 53.53 410 TYR G N 1
ATOM 2475 C CA . TYR G 1 15 ? 27.114 10.607 18.278 1.00 53.54 410 TYR G CA 1
ATOM 2476 C C . TYR G 1 15 ? 27.677 10.230 19.652 1.00 55.80 410 TYR G C 1
ATOM 2477 O O . TYR G 1 15 ? 28.867 9.919 19.737 1.00 56.06 410 TYR G O 1
ATOM 2486 N N . ILE G 1 16 ? 26.829 10.241 20.715 1.00 50.03 411 ILE G N 1
ATOM 2487 C CA . ILE G 1 16 ? 27.244 9.884 22.083 1.00 48.76 411 ILE G CA 1
ATOM 2488 C C . ILE G 1 16 ? 27.801 8.455 22.097 1.00 51.82 411 ILE G C 1
ATOM 2489 O O . ILE G 1 16 ? 28.861 8.220 22.683 1.00 50.09 411 ILE G O 1
ATOM 2494 N N . GLN G 1 17 ? 27.103 7.522 21.404 1.00 49.68 412 GLN G N 1
ATOM 2495 C CA . GLN G 1 17 ? 27.511 6.116 21.294 1.00 50.04 412 GLN G CA 1
ATOM 2496 C C . GLN G 1 17 ? 28.919 5.969 20.695 1.00 55.32 412 GLN G C 1
ATOM 2497 O O . GLN G 1 17 ? 29.709 5.186 21.218 1.00 54.10 412 GLN G O 1
ATOM 2503 N N . SER G 1 18 ? 29.232 6.745 19.631 1.00 54.16 413 SER G N 1
ATOM 2504 C CA . SER G 1 18 ? 30.541 6.752 18.957 1.00 54.88 413 SER G CA 1
ATOM 2505 C C . SER G 1 18 ? 31.653 7.193 19.906 1.00 58.41 413 SER G C 1
ATOM 2506 O O . SER G 1 18 ? 32.695 6.541 19.960 1.00 57.79 413 SER G O 1
ATOM 2509 N N . VAL G 1 19 ? 31.418 8.293 20.655 1.00 54.91 414 VAL G N 1
ATOM 2510 C CA . VAL G 1 19 ? 32.358 8.868 21.617 1.00 54.86 414 VAL G CA 1
ATOM 2511 C C . VAL G 1 19 ? 32.646 7.877 22.757 1.00 60.06 414 VAL G C 1
ATOM 2512 O O . VAL G 1 19 ? 33.815 7.608 23.051 1.00 59.17 414 VAL G O 1
ATOM 2516 N N . VAL G 1 20 ? 31.581 7.320 23.372 1.00 58.40 415 VAL G N 1
ATOM 2517 C CA . VAL G 1 20 ? 31.672 6.360 24.483 1.00 59.30 415 VAL G CA 1
ATOM 2518 C C . VAL G 1 20 ? 32.426 5.090 24.044 1.00 65.12 415 VAL G C 1
ATOM 2519 O O . VAL G 1 20 ? 33.333 4.658 24.757 1.00 64.71 415 VAL G O 1
ATOM 2523 N N . SER G 1 21 ? 32.090 4.541 22.851 1.00 63.20 416 SER G N 1
ATOM 2524 C CA . SER G 1 21 ? 32.737 3.354 22.283 1.00 63.91 416 SER G CA 1
ATOM 2525 C C . SER G 1 21 ? 34.232 3.562 22.063 1.00 69.55 416 SER G C 1
ATOM 2526 O O . SER G 1 21 ? 35.011 2.648 22.326 1.00 69.38 416 SER G O 1
ATOM 2529 N N . ASP G 1 22 ? 34.630 4.768 21.614 1.00 67.31 417 ASP G N 1
ATOM 2530 C CA . ASP G 1 22 ? 36.023 5.133 21.362 1.00 67.91 417 ASP G CA 1
ATOM 2531 C C . ASP G 1 22 ? 36.888 5.194 22.621 1.00 71.69 417 ASP G C 1
ATOM 2532 O O . ASP G 1 22 ? 38.106 5.036 22.514 1.00 71.20 417 ASP G O 1
ATOM 2537 N N . CYS G 1 23 ? 36.276 5.428 23.800 1.00 68.41 418 CYS G N 1
ATOM 2538 C CA . CYS G 1 23 ? 37.007 5.498 25.069 1.00 68.21 418 CYS G CA 1
ATOM 2539 C C . CYS G 1 23 ? 37.484 4.119 25.541 1.00 70.20 418 CYS G C 1
ATOM 2540 O O . CYS G 1 23 ? 38.453 4.045 26.298 1.00 69.65 418 CYS G O 1
ATOM 2543 N N . HIS G 1 24 ? 36.802 3.033 25.097 1.00 66.23 419 HIS G N 1
ATOM 2544 C CA . HIS G 1 24 ? 37.063 1.629 25.465 1.00 65.91 419 HIS G CA 1
ATOM 2545 C C . HIS G 1 24 ? 36.959 1.398 26.977 1.00 66.25 419 HIS G C 1
ATOM 2546 O O . HIS G 1 24 ? 37.708 0.614 27.570 1.00 66.26 419 HIS G O 1
ATOM 2553 N N . VAL G 1 25 ? 36.009 2.121 27.588 1.00 59.29 420 VAL G N 1
ATOM 2554 C CA . VAL G 1 25 ? 35.694 2.102 29.012 1.00 57.10 420 VAL G CA 1
ATOM 2555 C C . VAL G 1 25 ? 34.214 1.696 29.138 1.00 54.35 420 VAL G C 1
ATOM 2556 O O . VAL G 1 25 ? 33.375 2.278 28.440 1.00 52.97 420 VAL G O 1
ATOM 2560 N N . PRO G 1 26 ? 33.867 0.709 30.004 1.00 46.50 421 PRO G N 1
ATOM 2561 C CA . PRO G 1 26 ? 32.451 0.339 30.156 1.00 45.24 421 PRO G CA 1
ATOM 2562 C C . PRO G 1 26 ? 31.586 1.551 30.498 1.00 48.28 421 PRO G C 1
ATOM 2563 O O . PRO G 1 26 ? 32.000 2.405 31.287 1.00 47.98 421 PRO G O 1
ATOM 2567 N N . THR G 1 27 ? 30.412 1.652 29.849 1.00 43.18 422 THR G N 1
ATOM 2568 C CA . THR G 1 27 ? 29.436 2.738 30.006 1.00 42.22 422 THR G CA 1
ATOM 2569 C C . THR G 1 27 ? 29.098 3.068 31.474 1.00 43.91 422 THR G C 1
ATOM 2570 O O . THR G 1 27 ? 29.020 4.248 31.819 1.00 42.70 422 THR G O 1
ATOM 2574 N N . GLU G 1 28 ? 28.938 2.040 32.335 1.00 39.26 423 GLU G N 1
ATOM 2575 C CA . GLU G 1 28 ? 28.645 2.254 33.761 1.00 38.52 423 GLU G CA 1
ATOM 2576 C C . GLU G 1 28 ? 29.814 2.915 34.504 1.00 41.86 423 GLU G C 1
ATOM 2577 O O . GLU G 1 28 ? 29.571 3.652 35.458 1.00 41.79 423 GLU G O 1
ATOM 2583 N N . ASP G 1 29 ? 31.065 2.691 34.043 1.00 38.15 424 ASP G N 1
ATOM 2584 C CA . ASP G 1 29 ? 32.252 3.333 34.623 1.00 38.17 424 ASP G CA 1
ATOM 2585 C C . ASP G 1 29 ? 32.308 4.798 34.216 1.00 41.18 424 ASP G C 1
ATOM 2586 O O . ASP G 1 29 ? 32.627 5.631 35.055 1.00 41.03 424 ASP G O 1
ATOM 2591 N N . VAL G 1 30 ? 31.996 5.107 32.931 1.00 37.34 425 VAL G N 1
ATOM 2592 C CA . VAL G 1 30 ? 31.952 6.474 32.389 1.00 37.06 425 VAL G CA 1
ATOM 2593 C C . VAL G 1 30 ? 30.972 7.284 33.245 1.00 39.63 425 VAL G C 1
ATOM 2594 O O . VAL G 1 30 ? 31.350 8.323 33.776 1.00 38.86 425 VAL G O 1
ATOM 2598 N N . LYS G 1 31 ? 29.748 6.754 33.436 1.00 35.37 426 LYS G N 1
ATOM 2599 C CA . LYS G 1 31 ? 28.683 7.362 34.231 1.00 34.53 426 LYS G CA 1
ATOM 2600 C C . LYS G 1 31 ? 29.143 7.612 35.674 1.00 38.23 426 LYS G C 1
ATOM 2601 O O . LYS G 1 31 ? 29.011 8.738 36.152 1.00 37.31 426 LYS G O 1
ATOM 2607 N N . THR G 1 32 ? 29.728 6.591 36.345 1.00 34.72 427 THR G N 1
ATOM 2608 C CA . THR G 1 32 ? 30.216 6.697 37.731 1.00 34.40 427 THR G CA 1
ATOM 2609 C C . THR G 1 32 ? 31.313 7.772 37.879 1.00 39.03 427 THR G C 1
ATOM 2610 O O . THR G 1 32 ? 31.241 8.596 38.798 1.00 38.51 427 THR G O 1
ATOM 2614 N N . LEU G 1 33 ? 32.312 7.759 36.980 1.00 35.32 428 LEU G N 1
ATOM 2615 C CA . LEU G 1 33 ? 33.421 8.715 37.016 1.00 35.61 428 LEU G CA 1
ATOM 2616 C C . LEU G 1 33 ? 32.946 10.159 36.813 1.00 39.80 428 LEU G C 1
ATOM 2617 O O . LEU G 1 33 ? 33.356 11.044 37.571 1.00 39.66 428 LEU G O 1
ATOM 2622 N N . LEU G 1 34 ? 32.019 10.382 35.853 1.00 35.83 429 LEU G N 1
ATOM 2623 C CA . LEU G 1 34 ? 31.449 11.715 35.603 1.00 34.84 429 LEU G CA 1
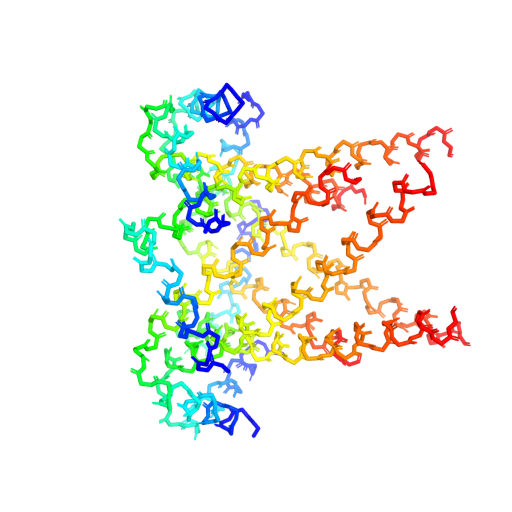ATOM 2624 C C . LEU G 1 34 ? 30.615 12.175 36.800 1.00 39.67 429 LEU G C 1
ATOM 2625 O O . LEU G 1 34 ? 30.638 13.359 37.134 1.00 40.12 429 LEU G O 1
ATOM 2630 N N . GLU G 1 35 ? 29.929 11.230 37.480 1.00 35.34 430 GLU G N 1
ATOM 2631 C CA . GLU G 1 35 ? 29.128 11.513 38.676 1.00 34.55 430 GLU G CA 1
ATOM 2632 C C . GLU G 1 35 ? 30.009 11.978 39.832 1.00 36.56 430 GLU G C 1
ATOM 2633 O O . GLU G 1 35 ? 29.612 12.867 40.568 1.00 34.27 430 GLU G O 1
ATOM 2639 N N . ILE G 1 36 ? 31.205 11.377 39.985 1.00 34.72 431 ILE G N 1
ATOM 2640 C CA . ILE G 1 36 ? 32.175 11.728 41.032 1.00 35.26 431 ILE G CA 1
ATOM 2641 C C . ILE G 1 36 ? 32.726 13.142 40.795 1.00 37.91 431 ILE G C 1
ATOM 2642 O O . ILE G 1 36 ? 32.788 13.938 41.734 1.00 37.39 431 ILE G O 1
ATOM 2647 N N . ARG G 1 37 ? 33.089 13.453 39.538 1.00 34.66 432 ARG G N 1
ATOM 2648 C CA . ARG G 1 37 ? 33.579 14.775 39.134 1.00 33.44 432 ARG G CA 1
ATOM 2649 C C . ARG G 1 37 ? 32.503 15.845 39.384 1.00 35.26 432 ARG G C 1
ATOM 2650 O O . ARG G 1 37 ? 32.813 16.889 39.958 1.00 33.81 432 ARG G O 1
ATOM 2658 N N . LYS G 1 38 ? 31.237 15.562 39.003 1.00 32.54 433 LYS G N 1
ATOM 2659 C CA . LYS G 1 38 ? 30.106 16.480 39.215 1.00 32.47 433 LYS G CA 1
ATOM 2660 C C . LYS G 1 38 ? 29.878 16.742 40.709 1.00 38.62 433 LYS G C 1
ATOM 2661 O O . LYS G 1 38 ? 29.718 17.898 41.100 1.00 39.47 433 LYS G O 1
ATOM 2667 N N . LEU G 1 39 ? 29.900 15.678 41.537 1.00 35.76 434 LEU G N 1
ATOM 2668 C CA . LEU G 1 39 ? 29.731 15.769 42.988 1.00 35.20 434 LEU G CA 1
ATOM 2669 C C . LEU G 1 39 ? 30.816 16.661 43.599 1.00 40.34 434 LEU G C 1
ATOM 2670 O O . LEU G 1 39 ? 30.494 17.501 44.429 1.00 38.86 434 LEU G O 1
ATOM 2675 N N . PHE G 1 40 ? 32.089 16.491 43.169 1.00 38.57 435 PHE G N 1
ATOM 2676 C CA . PHE G 1 40 ? 33.223 17.285 43.648 1.00 39.29 435 PHE G CA 1
ATOM 2677 C C . PHE G 1 40 ? 33.038 18.788 43.347 1.00 41.42 435 PHE G C 1
ATOM 2678 O O . PHE G 1 40 ? 33.159 19.599 44.256 1.00 42.23 435 PHE G O 1
ATOM 2686 N N . LEU G 1 41 ? 32.693 19.140 42.099 1.00 36.52 436 LEU G N 1
ATOM 2687 C CA . LEU G 1 41 ? 32.463 20.523 41.675 1.00 35.66 436 LEU G CA 1
ATOM 2688 C C . LEU G 1 41 ? 31.255 21.147 42.383 1.00 39.35 436 LEU G C 1
ATOM 2689 O O . LEU G 1 41 ? 31.313 22.324 42.751 1.00 39.34 436 LEU G O 1
ATOM 2694 N N . GLU G 1 42 ? 30.177 20.354 42.606 1.00 34.58 437 GLU G N 1
ATOM 2695 C CA . GLU G 1 42 ? 28.975 20.819 43.311 1.00 33.70 437 GLU G CA 1
ATOM 2696 C C . GLU G 1 42 ? 29.269 21.156 44.768 1.00 35.92 437 GLU G C 1
ATOM 2697 O O . GLU G 1 42 ? 28.636 22.057 45.315 1.00 36.32 437 GLU G O 1
ATOM 2703 N N . ILE G 1 43 ? 30.211 20.417 45.399 1.00 31.23 438 ILE G N 1
ATOM 2704 C CA . ILE G 1 43 ? 30.626 20.633 46.785 1.00 31.57 438 ILE G CA 1
ATOM 2705 C C . ILE G 1 43 ? 31.364 21.974 46.869 1.00 35.71 438 ILE G C 1
ATOM 2706 O O . ILE G 1 43 ? 31.118 22.741 47.799 1.00 34.92 438 ILE G O 1
ATOM 2711 N N . GLN G 1 44 ? 32.232 22.263 45.874 1.00 32.59 439 GLN G N 1
ATOM 2712 C CA . GLN G 1 44 ? 32.999 23.520 45.793 1.00 33.29 439 GLN G CA 1
ATOM 2713 C C . GLN G 1 44 ? 32.052 24.709 45.647 1.00 39.62 439 GLN G C 1
ATOM 2714 O O . GLN G 1 44 ? 32.197 25.691 46.372 1.00 39.59 439 GLN G O 1
ATOM 2720 N N . LYS G 1 45 ? 31.047 24.591 44.749 1.00 37.16 440 LYS G N 1
ATOM 2721 C CA . LYS G 1 45 ? 30.039 25.635 44.517 1.00 36.99 440 LYS G CA 1
ATOM 2722 C C . LYS G 1 45 ? 29.234 25.899 45.788 1.00 41.13 440 LYS G C 1
ATOM 2723 O O . LYS G 1 45 ? 29.007 27.057 46.123 1.00 40.83 440 LYS G O 1
ATOM 2729 N N . LEU G 1 46 ? 28.830 24.822 46.511 1.00 37.92 441 LEU G N 1
ATOM 2730 C CA . LEU G 1 46 ? 28.080 24.939 47.768 1.00 37.31 441 LEU G CA 1
ATOM 2731 C C . LEU G 1 46 ? 28.886 25.671 48.845 1.00 41.21 441 LEU G C 1
ATOM 2732 O O . LEU G 1 46 ? 28.310 26.474 49.572 1.00 39.77 441 LEU G O 1
ATOM 2737 N N . LYS G 1 47 ? 30.207 25.400 48.937 1.00 38.26 442 LYS G N 1
ATOM 2738 C CA . LYS G 1 47 ? 31.091 26.042 49.909 1.00 39.17 442 LYS G CA 1
ATOM 2739 C C . LYS G 1 47 ? 31.198 27.548 49.644 1.00 44.88 442 LYS G C 1
ATOM 2740 O O . LYS G 1 47 ? 31.128 28.330 50.589 1.00 45.14 442 LYS G O 1
ATOM 2746 N N . VAL G 1 48 ? 31.315 27.946 48.362 1.00 42.40 443 VAL G N 1
ATOM 2747 C CA . VAL G 1 48 ? 31.379 29.340 47.909 1.00 42.90 443 VAL G CA 1
ATOM 2748 C C . VAL G 1 48 ? 30.050 30.059 48.229 1.00 47.83 443 VAL G C 1
ATOM 2749 O O . VAL G 1 48 ? 30.062 31.165 48.769 1.00 47.20 443 VAL G O 1
ATOM 2753 N N . GLU G 1 49 ? 28.908 29.420 47.908 1.00 45.46 444 GLU G N 1
ATOM 2754 C CA . GLU G 1 49 ? 27.577 29.987 48.158 1.00 45.90 444 GLU G CA 1
ATOM 2755 C C . GLU G 1 49 ? 27.324 30.169 49.647 1.00 53.08 444 GLU G C 1
ATOM 2756 O O . GLU G 1 49 ? 26.689 31.151 50.030 1.00 52.90 444 GLU G O 1
ATOM 2762 N N . LEU G 1 50 ? 27.798 29.216 50.477 1.00 51.15 445 LEU G N 1
ATOM 2763 C CA . LEU G 1 50 ? 27.622 29.246 51.914 1.00 51.30 445 LEU G CA 1
ATOM 2764 C C . LEU G 1 50 ? 28.450 30.338 52.583 1.00 55.26 445 LEU G C 1
ATOM 2765 O O . LEU G 1 50 ? 27.955 30.932 53.539 1.00 54.26 445 LEU G O 1
ATOM 2770 N N . GLN G 1 51 ? 29.679 30.636 52.081 1.00 52.82 446 GLN G N 1
ATOM 2771 C CA . GLN G 1 51 ? 30.484 31.735 52.619 1.00 53.60 446 GLN G CA 1
ATOM 2772 C C . GLN G 1 51 ? 29.861 33.106 52.282 1.00 59.15 446 GLN G C 1
ATOM 2773 O O . GLN G 1 51 ? 29.849 33.998 53.132 1.00 59.00 446 GLN G O 1
ATOM 2779 N N . GLY G 1 52 ? 29.257 33.205 51.096 1.00 56.23 447 GLY G N 1
ATOM 2780 C CA . GLY G 1 52 ? 28.557 34.397 50.634 1.00 56.06 447 GLY G CA 1
ATOM 2781 C C . GLY G 1 52 ? 27.300 34.661 51.434 1.00 60.80 447 GLY G C 1
ATOM 2782 O O . GLY G 1 52 ? 27.069 35.796 51.854 1.00 61.06 447 GLY G O 1
ATOM 2783 N N . LEU G 1 53 ? 26.490 33.611 51.667 1.00 57.69 448 LEU G N 1
ATOM 2784 C CA . LEU G 1 53 ? 25.246 33.699 52.440 1.00 57.67 448 LEU G CA 1
ATOM 2785 C C . LEU G 1 53 ? 25.530 34.010 53.906 1.00 62.07 448 LEU G C 1
ATOM 2786 O O . LEU G 1 53 ? 24.768 34.754 54.521 1.00 61.66 448 LEU G O 1
ATOM 2791 N N . SER G 1 54 ? 26.617 33.425 54.458 1.00 58.90 449 SER G N 1
ATOM 2792 C CA . SER G 1 54 ? 27.046 33.617 55.842 1.00 58.55 449 SER G CA 1
ATOM 2793 C C . SER G 1 54 ? 27.469 35.061 56.078 1.00 62.30 449 SER G C 1
ATOM 2794 O O . SER G 1 54 ? 27.071 35.641 57.084 1.00 61.31 449 SER G O 1
ATOM 2797 N N . LYS G 1 55 ? 28.231 35.649 55.132 1.00 59.59 450 LYS G N 1
ATOM 2798 C CA . LYS G 1 55 ? 28.705 37.034 55.194 1.00 59.74 450 LYS G CA 1
ATOM 2799 C C . LYS G 1 55 ? 27.522 38.025 55.105 1.00 64.23 450 LYS G C 1
ATOM 2800 O O . LYS G 1 55 ? 27.443 38.964 55.905 1.00 64.27 450 LYS G O 1
ATOM 2806 N N . GLU G 1 56 ? 26.599 37.779 54.148 1.00 60.57 451 GLU G N 1
ATOM 2807 C CA . GLU G 1 56 ? 25.390 38.569 53.905 1.00 60.53 451 GLU G CA 1
ATOM 2808 C C . GLU G 1 56 ? 24.499 38.561 55.146 1.00 63.90 451 GLU G C 1
ATOM 2809 O O . GLU G 1 56 ? 23.940 39.601 55.487 1.00 62.82 451 GLU G O 1
ATOM 2815 N N . PHE G 1 57 ? 24.361 37.380 55.804 1.00 60.38 452 PHE G N 1
ATOM 2816 C CA . PHE G 1 57 ? 23.558 37.209 57.017 1.00 59.68 452 PHE G CA 1
ATOM 2817 C C . PHE G 1 57 ? 24.121 38.057 58.145 1.00 64.87 452 PHE G C 1
ATOM 2818 O O . PHE G 1 57 ? 23.360 38.775 58.793 1.00 63.45 452 PHE G O 1
ATOM 2826 N N . LEU G 1 58 ? 25.447 37.957 58.384 1.00 63.71 453 LEU G N 1
ATOM 2827 C CA . LEU G 1 58 ? 26.136 38.700 59.434 1.00 64.61 453 LEU G CA 1
ATOM 2828 C C . LEU G 1 58 ? 25.953 40.207 59.258 1.00 72.65 453 LEU G C 1
ATOM 2829 O O . LEU G 1 58 ? 25.595 40.885 60.224 1.00 72.30 453 LEU G O 1
ATOM 2834 N N . GLU G 1 59 ? 26.156 40.714 58.015 1.00 72.24 454 GLU G N 1
ATOM 2835 C CA . GLU G 1 59 ? 26.017 42.131 57.648 1.00 73.51 454 GLU G CA 1
ATOM 2836 C C . GLU G 1 59 ? 24.594 42.645 57.851 1.00 80.37 454 GLU G C 1
ATOM 2837 O O . GLU G 1 59 ? 24.421 43.759 58.346 1.00 79.85 454 GLU G O 1
ATOM 2843 N N . HIS G 1 60 ? 23.577 41.834 57.460 1.00 79.71 455 HIS G N 1
ATOM 2844 C CA . HIS G 1 60 ? 22.145 42.149 57.601 1.00 80.85 455 HIS G CA 1
ATOM 2845 C C . HIS G 1 60 ? 21.751 42.263 59.075 1.00 86.20 455 HIS G C 1
ATOM 2846 O O . HIS G 1 60 ? 20.872 43.056 59.411 1.00 85.68 455 HIS G O 1
ATOM 2853 N N . ILE G 1 61 ? 22.413 41.469 59.947 1.00 84.20 456 ILE G N 1
ATOM 2854 C CA . ILE G 1 61 ? 22.208 41.460 61.393 1.00 84.62 456 ILE G CA 1
ATOM 2855 C C . ILE G 1 61 ? 22.836 42.703 62.023 1.00 89.55 456 ILE G C 1
ATOM 2856 O O . ILE G 1 61 ? 22.153 43.405 62.769 1.00 89.19 456 ILE G O 1
ATOM 2861 N N . LEU G 1 62 ? 24.124 42.969 61.719 1.00 86.86 457 LEU G N 1
ATOM 2862 C CA . LEU G 1 62 ? 24.887 44.100 62.253 1.00 87.06 457 LEU G CA 1
ATOM 2863 C C . LEU G 1 62 ? 24.348 45.462 61.824 1.00 92.17 457 LEU G C 1
ATOM 2864 O O . LEU G 1 62 ? 24.379 46.406 62.617 1.00 91.90 457 LEU G O 1
ATOM 2869 N N . HIS G 1 63 ? 23.892 45.570 60.565 1.00 89.47 458 HIS G N 1
ATOM 2870 C CA . HIS G 1 63 ? 23.383 46.812 59.991 1.00 89.59 458 HIS G CA 1
ATOM 2871 C C . HIS G 1 63 ? 22.013 46.566 59.343 1.00 93.85 458 HIS G C 1
ATOM 2872 O O . HIS G 1 63 ? 21.910 46.450 58.120 1.00 93.64 458 HIS G O 1
ATOM 2879 N N . GLY G 1 64 ? 20.988 46.446 60.183 1.00 90.52 459 GLY G N 1
ATOM 2880 C CA . GLY G 1 64 ? 19.614 46.209 59.754 1.00 123.71 459 GLY G CA 1
ATOM 2881 C C . GLY G 1 64 ? 18.813 45.377 60.733 1.00 155.96 459 GLY G C 1
ATOM 2882 O O . GLY G 1 64 ? 17.855 44.707 60.347 1.00 118.90 459 GLY G O 1
#

B-factor: mean 53.52, std 17.74, range [22.29, 155.96]

CATH classification: 1.20.5.3730

Solvent-accessible surface area: 20063 Å² total; per-residue (Å²): 86,103,15,28,44,24,3,60,107,5,81,71,39,5,58,100,22,165,46,91,45,111,62,1,45,24,5,0,35,5,49,41,15,16,6,30,2,58,65,14,97,76,54,35,122,37,45,62,138,97,85,101,93,133,117,145,124,97,89,116,17,29,37,25,0,57,126,7,70,64,16,5,60,101,22,166,47,91,41,109,65,0,50,23,6,0,39,4,40,46,18,21,6,30,1,66,49,12,88,31,65,63,162,124,105,19,25,36,26,1,57,108,7,69,61,8,5,61,97,20,165,43,90,45,109,60,0,49,24,4,0,37,3,53,42,16,15,6,32,2,59,64,14,94,78,53,30,88,36,35,63,118,110,84,96,90,126,130,109,140,108,126,114,26,33,37,40,1,57,126,6,74,71,34,4,65,92,17,160,47,92,43,108,62,0,46,24,4,0,38,4,50,42,16,19,6,30,1,64,48,12,76,57,60,41,157,83,64,46,55,37,2,57,137,8,73,60,31,4,60,103,20,164,45,91,43,110,64,0,45,23,5,0,38,3,42,43,18,16,8,31,0,43,68,13,82,78,54,32,124,35,42,73,137,120,117,94,96,138,119,131,96,140,26,46,45,37,2,58,141,9,73,61,32,5,61,102,21,166,45,92,44,111,62,0,48,21,4,0,37,4,55,43,15,20,6,30,7,68,50,13,102,41,57,53,142,88,152,28,31,37,28,2,58,126,7,76,62,32,6,60,103,22,163,46,90,43,112,62,1,47,22,4,0,35,4,62,43,17,27,12,30,0,56,48,14,80,42,41,24,97,35,44,48,112,92,75,105,93,117,116,134,142,107

Sequence (364 aa):
ADVCGEVAYIQSVVSDCHVPTEDVKTLLEIRKLFLEIQKLKVELQGLSKEFLEHILHDADVCGEVAYIQSVVSDCHVPTEDVKTLLEIRKLFLEIQKLKVELQADVCGEVAYIQSVVSDCHVPTEDVKTLLEIRKLFLEIQKLKVELQGLSKEFLEHILHGADVCGEVAYIQSVVSDCHVPTEDVKTLLEIRKLFLEIQKLKVELQGVCGEVAYIQSVVSDCHVPTEDVKTLLEIRKLFLEIQKLKVELQGLSKEFLEHILHDVCGEVAYIQSVVSDCHVPTEDVKTLLEIRKLFLEIQKLKVELQGDVCGEVAYIQSVVSDCHVPTEDVKTLLEIRKLFLEIQKLKVELQGLSKEFLEHILHG

Foldseek 3Di:
DVVVVVVVVVVVVVVVVVDDPVVVVVVVVVVVVVVVVVVVVVVVVVVVVVVVVVVVD/DCVVVVVVVVVCVVVVVVVDPPVVVVVVVVVVVVVVVVVVVVVVVD/DVVVVVVVVVVVVVVVVVDPPVVVVVVVVVVVVVVVVVVVVVVVVVVVVVVVCVVVPD/DVVVVVVVVVVVVCVVVVDDPVVVVVVVVVVVVVVVVVVVVVVVVD/DVVVVVVVVVVVVVVVDPPVVVVVVVVVVVVVVVVVVVVVVVVVVVVVVVVVVVD/DVVVVVVVVVVVVVVVVDPPVVVVVVVVVVVVVVVVVVVVVVVVD/DVVVVVVVVVVVVVVVVDDPVVVVVVVVVVVVVVVVVVVVVVVVVVVVVVVCVVVPD

Secondary structure (DSSP, 8-state):
-HHHHHHHHHHHHHHHHTS-HHHHHHHHHHHHHHHHHHHHHHHHHHHHHHHHHHHH-/-HHHHHHHHHHHHHHHHHTS-HHHHHHHHHHHHHHHHHHHHHHHH-/-HHHHHHHHHHHHHHHHTS-HHHHHHHHHHHHHHHHHHHHHHHHHHHHHHHHHHHHT-/--HHHHHHHHHHHHHHHTS-HHHHHHHHHHHHHHHHHHHHHHHHT-/-HHHHHHHHHHHHHHTS-HHHHHHHHHHHHHHHHHHHHHHHHHHHHHHHHHHHH-/-HHHHHHHHHHHHHHHTS-HHHHHHHHHHHHHHHHHHHHHHHHH-/-HHHHHHHHHHHHHHHTS-HHHHHHHHHHHHHHHHHHHHHHHHHHHHHHHHHHHHT-